Protein AF-T1KVI8-F1 (afdb_monomer_lite)

Structure (mmCIF, N/CA/C/O backbone):
data_AF-T1KVI8-F1
#
_entry.id   AF-T1KVI8-F1
#
loop_
_atom_site.group_PDB
_atom_site.id
_atom_site.type_symbol
_atom_site.label_atom_id
_atom_site.label_alt_id
_atom_site.label_comp_id
_atom_site.label_asym_id
_atom_site.label_entity_id
_atom_site.label_seq_id
_atom_site.pdbx_PDB_ins_code
_atom_site.Cartn_x
_atom_site.Cartn_y
_atom_site.Cartn_z
_atom_site.occupancy
_atom_site.B_iso_or_equiv
_atom_site.auth_seq_id
_atom_site.auth_comp_id
_atom_site.auth_asym_id
_atom_site.auth_atom_id
_atom_site.pdbx_PDB_model_num
ATOM 1 N N . MET A 1 1 ? -0.794 -51.090 31.129 1.00 38.53 1 MET A N 1
ATOM 2 C CA . MET A 1 1 ? -0.430 -50.425 29.859 1.00 38.53 1 MET A CA 1
ATOM 3 C C . MET A 1 1 ? -1.276 -49.169 29.750 1.00 38.53 1 MET A C 1
ATOM 5 O O . MET A 1 1 ? -2.492 -49.287 29.797 1.00 38.53 1 MET A O 1
ATOM 9 N N . ALA A 1 2 ? -0.658 -47.987 29.734 1.00 30.91 2 ALA A N 1
ATOM 10 C CA . ALA A 1 2 ? -1.381 -46.724 29.575 1.00 30.91 2 ALA A CA 1
ATOM 11 C C . ALA A 1 2 ? -1.773 -46.533 28.095 1.00 30.91 2 ALA A C 1
ATOM 13 O O . ALA A 1 2 ? -0.976 -46.898 27.228 1.00 30.91 2 ALA A O 1
ATOM 14 N N . PRO A 1 3 ? -2.969 -46.006 27.778 1.00 34.88 3 PRO A N 1
ATOM 15 C CA . PRO A 1 3 ? -3.367 -45.786 26.395 1.00 34.88 3 PRO A CA 1
ATOM 16 C C . PRO A 1 3 ? -2.554 -44.634 25.791 1.00 34.88 3 PRO A C 1
ATOM 18 O O . PRO A 1 3 ? -2.464 -43.550 26.367 1.00 34.88 3 PRO A O 1
ATOM 21 N N . ASN A 1 4 ? -1.970 -44.870 24.616 1.00 30.56 4 ASN A N 1
ATOM 22 C CA . ASN A 1 4 ? -1.319 -43.827 23.831 1.00 30.56 4 ASN A CA 1
ATOM 23 C C . ASN A 1 4 ? -2.373 -42.824 23.339 1.00 30.56 4 ASN A C 1
ATOM 25 O O . ASN A 1 4 ? -3.246 -43.157 22.538 1.00 30.56 4 ASN A O 1
ATOM 29 N N . LEU A 1 5 ? -2.276 -41.582 23.811 1.00 29.38 5 LEU A N 1
ATOM 30 C CA . LEU A 1 5 ? -3.022 -40.440 23.289 1.00 29.38 5 LEU A CA 1
ATOM 31 C C . LEU A 1 5 ? -2.368 -39.970 21.982 1.00 29.38 5 LEU A C 1
ATOM 33 O O . LEU A 1 5 ? -1.409 -39.201 21.996 1.00 29.38 5 LEU A O 1
ATOM 37 N N . TYR A 1 6 ? -2.894 -40.412 20.841 1.00 29.84 6 TYR A N 1
ATOM 38 C CA . TYR A 1 6 ? -2.530 -39.842 19.544 1.00 29.84 6 TYR A CA 1
ATOM 39 C C . TYR A 1 6 ? -3.361 -38.579 19.305 1.00 29.84 6 TYR A C 1
ATOM 41 O O . TYR A 1 6 ? -4.561 -38.643 19.044 1.00 29.84 6 TYR A O 1
ATOM 49 N N . LYS A 1 7 ? -2.727 -37.407 19.409 1.00 30.50 7 LYS A N 1
ATOM 50 C CA . LYS A 1 7 ? -3.335 -36.133 19.014 1.00 30.50 7 LYS A CA 1
ATOM 51 C C . LYS A 1 7 ? -3.009 -35.889 17.543 1.00 30.50 7 LYS A C 1
ATOM 53 O O . LYS A 1 7 ? -1.906 -35.460 17.212 1.00 30.50 7 LYS A O 1
ATOM 58 N N . THR A 1 8 ? -3.957 -36.170 16.657 1.00 26.17 8 THR A N 1
ATOM 59 C CA . THR A 1 8 ? -3.847 -35.814 15.238 1.00 26.17 8 THR A CA 1
ATOM 60 C C . THR A 1 8 ? -3.919 -34.291 15.117 1.00 26.17 8 THR A C 1
ATOM 62 O O . THR A 1 8 ? -4.996 -33.701 15.158 1.00 26.17 8 THR A O 1
ATOM 65 N N . VAL A 1 9 ? -2.767 -33.624 15.021 1.00 25.45 9 VAL A N 1
ATOM 66 C CA . VAL A 1 9 ? -2.709 -32.195 14.693 1.00 25.45 9 VAL A CA 1
ATOM 67 C C . VAL A 1 9 ? -2.934 -32.075 13.191 1.00 25.45 9 VAL A C 1
ATOM 69 O O . VAL A 1 9 ? -2.029 -32.318 12.397 1.00 25.45 9 VAL A O 1
ATOM 72 N N . ARG A 1 10 ? -4.156 -31.719 12.790 1.00 26.59 10 ARG A N 1
ATOM 73 C CA . ARG A 1 10 ? -4.432 -31.284 11.420 1.00 26.59 10 ARG A CA 1
ATOM 74 C C . ARG A 1 10 ? -3.760 -29.920 11.248 1.00 26.59 10 ARG A C 1
ATOM 76 O O . ARG A 1 10 ? -4.310 -28.906 11.664 1.00 26.59 10 ARG A O 1
ATOM 83 N N . LEU A 1 11 ? -2.542 -29.902 10.705 1.00 26.33 11 LEU A N 1
ATOM 84 C CA . LEU A 1 11 ? -1.932 -28.679 10.189 1.00 26.33 11 LEU A CA 1
ATOM 85 C C . LEU A 1 11 ? -2.813 -28.217 9.031 1.00 26.33 11 LEU A C 1
ATOM 87 O O . LEU A 1 11 ? -2.754 -28.762 7.933 1.00 26.33 11 LEU A O 1
ATOM 91 N N . GLN A 1 12 ? -3.700 -27.266 9.299 1.00 27.77 12 GLN A N 1
ATOM 92 C CA . GLN A 1 12 ? -4.416 -26.569 8.249 1.00 27.77 12 GLN A CA 1
ATOM 93 C C . GLN A 1 12 ? -3.412 -25.579 7.658 1.00 27.77 12 GLN A C 1
ATOM 95 O O . GLN A 1 12 ? -3.292 -24.446 8.115 1.00 27.77 12 GLN A O 1
ATOM 100 N N . THR A 1 13 ? -2.614 -26.039 6.694 1.00 31.00 13 THR A N 1
ATOM 101 C CA . THR A 1 13 ? -1.940 -25.134 5.766 1.00 31.00 13 THR A CA 1
ATOM 102 C C . THR A 1 13 ? -3.042 -24.298 5.132 1.00 31.00 13 THR A C 1
ATOM 104 O O . THR A 1 13 ? -3.886 -24.841 4.414 1.00 31.00 13 THR A O 1
ATOM 107 N N . VAL A 1 14 ? -3.102 -23.006 5.461 1.00 40.28 14 VAL A N 1
ATOM 108 C CA . VAL A 1 14 ? -3.943 -22.070 4.718 1.00 40.28 14 VAL A CA 1
ATOM 109 C C . VAL A 1 14 ? -3.377 -22.094 3.305 1.00 40.28 14 VAL A C 1
ATOM 111 O O . VAL A 1 14 ? -2.286 -21.588 3.062 1.00 40.28 14 VAL A O 1
ATOM 114 N N . ASN A 1 15 ? -4.065 -22.787 2.401 1.00 42.19 15 ASN A N 1
ATOM 115 C CA . ASN A 1 15 ? -3.706 -22.847 0.993 1.00 42.19 15 ASN A CA 1
ATOM 116 C C . ASN A 1 15 ? -4.102 -21.484 0.406 1.00 42.19 15 ASN A C 1
ATOM 118 O O . ASN A 1 15 ? -5.185 -21.320 -0.152 1.00 42.19 15 ASN A O 1
ATOM 122 N N . LEU A 1 16 ? -3.296 -20.461 0.703 1.00 55.50 16 LEU A N 1
ATOM 123 C CA . LEU A 1 16 ? -3.466 -19.117 0.176 1.00 55.50 16 LEU A CA 1
ATOM 124 C C . LEU A 1 16 ? -3.193 -19.198 -1.321 1.00 55.50 16 LEU A C 1
ATOM 126 O O . LEU A 1 16 ? -2.057 -19.354 -1.758 1.00 55.50 16 LEU A O 1
ATOM 130 N N . ASP A 1 17 ? -4.262 -19.114 -2.101 1.00 72.25 17 ASP A N 1
ATOM 131 C CA . ASP A 1 17 ? -4.167 -18.798 -3.517 1.00 72.25 17 ASP A CA 1
ATOM 132 C C . ASP A 1 17 ? -3.495 -17.419 -3.638 1.00 72.25 17 ASP A C 1
ATOM 134 O O . ASP A 1 17 ? -4.087 -16.396 -3.285 1.00 72.25 17 ASP A O 1
ATOM 138 N N . TYR A 1 18 ? -2.235 -17.393 -4.083 1.00 74.12 18 TYR A N 1
ATOM 139 C CA . TYR A 1 18 ? -1.448 -16.165 -4.224 1.00 74.12 18 TYR A CA 1
ATOM 140 C C . TYR A 1 18 ? -2.115 -15.151 -5.159 1.00 74.12 18 TYR A C 1
ATOM 142 O O . TYR A 1 18 ? -2.030 -13.950 -4.905 1.00 74.12 18 TYR A O 1
ATOM 150 N N . ALA A 1 19 ? -2.843 -15.609 -6.184 1.00 76.94 19 ALA A N 1
ATOM 151 C CA . ALA A 1 19 ? -3.599 -14.718 -7.057 1.00 76.94 19 ALA A CA 1
ATOM 152 C C . ALA A 1 19 ? -4.766 -14.073 -6.297 1.00 76.94 19 ALA A C 1
ATOM 154 O O . ALA A 1 19 ? -5.026 -12.876 -6.433 1.00 76.94 19 ALA A O 1
ATOM 155 N N . LYS A 1 20 ? -5.446 -14.841 -5.435 1.00 82.06 20 LYS A N 1
ATOM 156 C CA . LYS A 1 20 ? -6.470 -14.301 -4.532 1.00 82.06 20 LYS A CA 1
ATOM 157 C C . LYS A 1 20 ? -5.872 -13.293 -3.556 1.00 82.06 20 LYS A C 1
ATOM 159 O O . LYS A 1 20 ? -6.421 -12.203 -3.432 1.00 82.06 20 LYS A O 1
ATOM 164 N N . PHE A 1 21 ? -4.765 -13.626 -2.896 1.00 82.69 21 PHE A N 1
ATOM 165 C CA . PHE A 1 21 ? -4.079 -12.706 -1.989 1.00 82.69 21 PHE A CA 1
ATOM 166 C C . PHE A 1 21 ? -3.718 -11.389 -2.690 1.00 82.69 21 PHE A C 1
ATOM 168 O O . PHE A 1 21 ? -4.078 -10.323 -2.196 1.00 82.69 21 PHE A O 1
ATOM 175 N N . PHE A 1 22 ? -3.108 -11.463 -3.877 1.00 83.31 22 PHE A N 1
ATOM 176 C CA . PHE A 1 22 ? -2.728 -10.289 -4.660 1.00 83.31 22 PHE A CA 1
ATOM 177 C C . PHE A 1 22 ? -3.921 -9.379 -4.969 1.00 83.31 22 PHE A C 1
ATOM 179 O O . PHE A 1 22 ? -3.855 -8.178 -4.721 1.00 83.31 22 PHE A O 1
ATOM 186 N N . ARG A 1 23 ? -5.049 -9.940 -5.427 1.00 86.88 23 ARG A N 1
ATOM 187 C CA . ARG A 1 23 ? -6.266 -9.153 -5.691 1.00 86.88 23 ARG A CA 1
ATOM 188 C C . ARG A 1 23 ? -6.764 -8.404 -4.452 1.00 86.88 23 ARG A C 1
ATOM 190 O O . ARG A 1 23 ? -7.204 -7.265 -4.570 1.00 86.88 23 ARG A O 1
ATOM 197 N N . TYR A 1 24 ? -6.692 -9.010 -3.267 1.00 89.81 24 TYR A N 1
ATOM 198 C CA . TYR A 1 24 ? -7.103 -8.341 -2.028 1.00 89.81 24 TYR A CA 1
ATOM 199 C C . TYR A 1 24 ? -6.069 -7.337 -1.506 1.00 89.81 24 TYR A C 1
ATOM 201 O O . TYR A 1 24 ? -6.454 -6.333 -0.915 1.00 89.81 24 TYR A O 1
ATOM 209 N N . LEU A 1 25 ? -4.784 -7.548 -1.780 1.00 88.56 25 LEU A N 1
ATOM 210 C CA . LEU A 1 25 ? -3.735 -6.566 -1.513 1.00 88.56 25 LEU A CA 1
ATOM 211 C C . LEU A 1 25 ? -3.922 -5.312 -2.386 1.00 88.56 25 LEU A C 1
ATOM 213 O O . LEU A 1 25 ? -3.957 -4.202 -1.854 1.00 88.56 25 LEU A O 1
ATOM 217 N N . ILE A 1 26 ? -4.179 -5.474 -3.690 1.00 89.06 26 ILE A N 1
ATOM 218 C CA . ILE A 1 26 ? -4.542 -4.352 -4.573 1.00 89.06 26 ILE A CA 1
ATOM 219 C C . ILE A 1 26 ? -5.872 -3.718 -4.137 1.00 89.06 26 ILE A C 1
ATOM 221 O O . ILE A 1 26 ? -6.035 -2.506 -4.240 1.00 89.06 26 ILE A O 1
ATOM 225 N N . LYS A 1 27 ? -6.813 -4.494 -3.579 1.00 91.62 27 LYS A N 1
ATOM 226 C CA . LYS A 1 27 ? -8.084 -3.960 -3.066 1.00 91.62 27 LYS A CA 1
ATOM 227 C C . LYS A 1 27 ? -7.862 -3.031 -1.879 1.00 91.62 27 LYS A C 1
ATOM 229 O O . LYS A 1 27 ? -8.491 -1.979 -1.819 1.00 91.62 27 LYS A O 1
ATOM 234 N N . THR A 1 28 ? -6.985 -3.387 -0.943 1.00 90.81 28 THR A N 1
ATOM 235 C CA . THR A 1 28 ? -6.639 -2.475 0.153 1.00 90.81 28 THR A CA 1
ATOM 236 C C . THR A 1 28 ? -5.960 -1.217 -0.381 1.00 90.81 28 THR A C 1
ATOM 238 O O . THR A 1 28 ? -6.309 -0.124 0.056 1.00 90.81 28 THR A O 1
ATOM 241 N N . ILE A 1 29 ? -5.073 -1.335 -1.373 1.00 91.81 29 ILE A N 1
ATOM 242 C CA . ILE A 1 29 ? -4.443 -0.173 -2.018 1.00 91.81 29 ILE A CA 1
ATOM 243 C C . ILE A 1 29 ? -5.489 0.760 -2.629 1.00 91.81 29 ILE A C 1
ATOM 245 O O . ILE A 1 29 ? -5.504 1.947 -2.305 1.00 91.81 29 ILE A O 1
ATOM 249 N N . ASP A 1 30 ? -6.410 0.213 -3.423 1.00 92.31 30 ASP A N 1
ATOM 250 C CA . ASP A 1 30 ? -7.533 0.946 -4.010 1.00 92.31 30 ASP A CA 1
ATOM 251 C C . ASP A 1 30 ? -8.332 1.706 -2.942 1.00 92.31 30 ASP A C 1
ATOM 253 O O . ASP A 1 30 ? -8.576 2.905 -3.072 1.00 92.31 30 ASP A O 1
ATOM 257 N N . LEU A 1 31 ? -8.670 1.049 -1.829 1.00 92.31 31 LEU A N 1
ATOM 258 C CA . LEU A 1 31 ? -9.394 1.680 -0.725 1.00 92.31 31 LEU A CA 1
ATOM 259 C C . LEU A 1 31 ? -8.599 2.825 -0.082 1.00 92.31 31 LEU A C 1
ATOM 261 O O . LEU A 1 31 ? -9.167 3.884 0.192 1.00 92.31 31 LEU A O 1
ATOM 265 N N . ARG A 1 32 ? -7.303 2.629 0.184 1.00 92.69 32 ARG A N 1
ATOM 266 C CA . ARG A 1 32 ? -6.461 3.620 0.872 1.00 92.69 32 ARG A CA 1
ATOM 267 C C . ARG A 1 32 ? -6.148 4.829 -0.008 1.00 92.69 32 ARG A C 1
ATOM 269 O O . ARG A 1 32 ? -6.115 5.932 0.523 1.00 92.69 32 ARG A O 1
ATOM 276 N N . PHE A 1 33 ? -5.975 4.660 -1.319 1.00 92.38 33 PHE A N 1
ATOM 277 C CA . PHE A 1 33 ? -5.807 5.784 -2.253 1.00 92.38 33 PHE A CA 1
ATOM 278 C C . PHE A 1 33 ? -7.120 6.525 -2.555 1.00 92.38 33 PHE A C 1
ATOM 280 O O . PHE A 1 33 ? -7.092 7.675 -2.981 1.00 92.38 33 PHE A O 1
ATOM 287 N N . ASN A 1 34 ? -8.277 5.915 -2.282 1.00 92.12 34 ASN A N 1
ATOM 288 C CA . ASN A 1 34 ? -9.596 6.532 -2.466 1.00 92.12 34 ASN A CA 1
ATOM 289 C C . ASN A 1 34 ? -10.245 7.032 -1.165 1.00 92.12 34 ASN A C 1
ATOM 291 O O . ASN A 1 34 ? -11.468 7.206 -1.085 1.00 92.12 34 ASN A O 1
ATOM 295 N N . GLU A 1 35 ? -9.456 7.303 -0.129 1.00 92.94 35 GLU A N 1
ATOM 296 C CA . GLU A 1 35 ? -9.975 7.954 1.071 1.00 92.94 35 GLU A CA 1
ATOM 297 C C . GLU A 1 35 ? -10.356 9.432 0.820 1.00 92.94 35 GLU A C 1
AT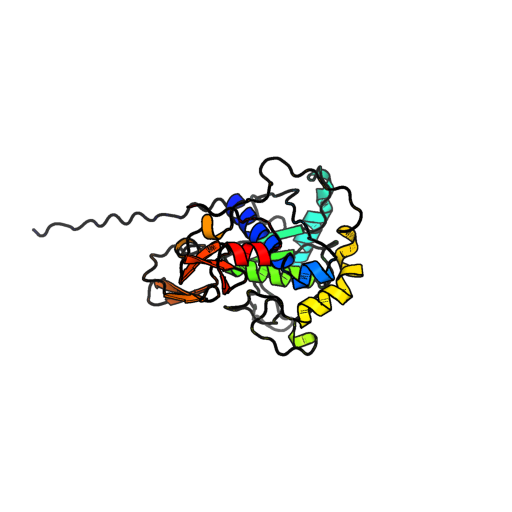OM 299 O O . GLU A 1 35 ? -9.917 10.026 -0.168 1.00 92.94 35 GLU A O 1
ATOM 304 N N . PRO A 1 36 ? -11.207 10.052 1.666 1.00 93.31 36 PRO A N 1
ATOM 305 C CA . PRO A 1 36 ? -11.819 11.352 1.375 1.00 93.31 36 PRO A CA 1
ATOM 306 C C . PRO A 1 36 ? -10.847 12.462 0.961 1.00 93.31 36 PRO A C 1
ATOM 308 O O . PRO A 1 36 ? -11.095 13.135 -0.037 1.00 93.31 36 PRO A O 1
ATOM 311 N N . LYS A 1 37 ? -9.748 12.640 1.708 1.00 93.31 37 LYS A N 1
ATOM 312 C CA . LYS A 1 37 ? -8.773 13.710 1.451 1.00 93.31 37 LYS A CA 1
ATOM 313 C C . LYS A 1 37 ? -8.061 13.510 0.112 1.00 93.31 37 LYS A C 1
ATOM 315 O O . LYS A 1 37 ? -7.933 14.460 -0.652 1.00 93.31 37 LYS A O 1
ATOM 320 N N . LEU A 1 38 ? -7.679 12.271 -0.198 1.00 92.38 38 LEU A N 1
ATOM 321 C CA . LEU A 1 38 ? -7.040 11.925 -1.466 1.00 92.38 38 LEU A CA 1
ATOM 322 C C . LEU A 1 38 ? -7.983 12.121 -2.657 1.00 92.38 38 LEU A C 1
ATOM 324 O O . LEU A 1 38 ? -7.621 12.782 -3.624 1.00 92.38 38 LEU A O 1
ATOM 328 N N . ARG A 1 39 ? -9.242 11.676 -2.557 1.00 91.69 39 ARG A N 1
ATOM 329 C CA . ARG A 1 39 ? -10.233 11.909 -3.626 1.00 91.69 39 ARG A CA 1
ATOM 330 C C . ARG A 1 39 ? -10.454 13.387 -3.924 1.00 91.69 39 ARG A C 1
ATOM 332 O O . ARG A 1 39 ? -10.685 13.755 -5.073 1.00 91.69 39 ARG A O 1
ATOM 339 N N . GLN A 1 40 ? -10.407 14.226 -2.891 1.00 91.56 40 GLN A N 1
ATOM 340 C CA . GLN A 1 40 ? -10.536 15.667 -3.053 1.00 91.56 40 GLN A CA 1
ATOM 341 C C . GLN A 1 40 ? -9.366 16.243 -3.858 1.00 91.56 40 GLN A C 1
ATOM 343 O O . GLN A 1 40 ? -9.610 16.982 -4.808 1.00 91.56 40 GLN A O 1
ATOM 348 N N . ILE A 1 41 ? -8.121 15.893 -3.514 1.00 91.00 41 ILE A N 1
ATOM 349 C CA . ILE A 1 41 ? -6.942 16.418 -4.222 1.00 91.00 41 ILE A CA 1
ATOM 350 C C . ILE A 1 41 ? -6.785 15.825 -5.628 1.00 91.00 41 ILE A C 1
ATOM 352 O O . ILE A 1 41 ? -6.308 16.513 -6.522 1.00 91.00 41 ILE A O 1
ATOM 356 N N . PHE A 1 42 ? -7.246 14.592 -5.859 1.00 86.50 42 PHE A N 1
ATOM 357 C CA . PHE A 1 42 ? -7.227 13.965 -7.186 1.00 86.50 42 PHE A CA 1
ATOM 358 C C . PHE A 1 42 ? -8.363 14.449 -8.092 1.00 86.50 42 PHE A C 1
ATOM 360 O O . PHE A 1 42 ? -8.392 14.114 -9.274 1.00 86.50 42 PHE A O 1
ATOM 367 N N . GLY A 1 43 ? -9.325 15.209 -7.555 1.00 86.31 43 GLY A N 1
ATOM 368 C CA . GLY A 1 43 ? -10.518 15.629 -8.290 1.00 86.31 43 GLY A CA 1
ATOM 369 C C . GLY A 1 43 ? -11.460 14.472 -8.649 1.00 86.31 43 GLY A C 1
ATOM 370 O O . GLY A 1 43 ? -12.305 14.620 -9.530 1.00 86.31 43 GLY A O 1
ATOM 371 N N . GLY A 1 44 ? -11.328 13.315 -7.992 1.00 87.44 44 GLY A N 1
ATOM 372 C CA . GLY A 1 44 ? -12.065 12.102 -8.336 1.00 87.44 44 GLY A CA 1
ATOM 373 C C . GLY A 1 44 ? -11.540 10.844 -7.647 1.00 87.44 44 GLY A C 1
ATOM 374 O O . GLY A 1 44 ? -10.736 10.905 -6.720 1.00 87.44 44 GLY A O 1
ATOM 375 N N . LYS A 1 45 ? -12.037 9.683 -8.087 1.00 87.69 45 LYS A N 1
ATOM 376 C CA . LYS A 1 45 ? -11.509 8.374 -7.676 1.00 87.69 45 LYS A CA 1
ATOM 377 C C . LYS A 1 45 ? -10.386 7.953 -8.622 1.00 87.69 45 LYS A C 1
ATOM 379 O O . LYS A 1 45 ? -10.549 8.084 -9.832 1.00 87.69 45 LYS A O 1
ATOM 384 N N . ILE A 1 46 ? -9.303 7.406 -8.075 1.00 86.75 46 ILE A N 1
ATOM 385 C CA . ILE A 1 46 ? -8.309 6.662 -8.859 1.00 86.75 46 ILE A CA 1
ATOM 386 C C . ILE A 1 46 ? -8.791 5.220 -8.926 1.00 86.75 46 ILE A C 1
ATOM 388 O O . ILE A 1 46 ? -9.078 4.620 -7.896 1.00 86.75 46 ILE A O 1
ATOM 392 N N . GLU A 1 47 ? -8.898 4.655 -10.120 1.00 85.00 47 GLU A N 1
ATOM 393 C CA . GLU A 1 47 ? -9.353 3.279 -10.282 1.00 85.00 47 GLU A CA 1
ATOM 394 C C . GLU A 1 47 ? -8.162 2.344 -10.498 1.00 85.00 47 GLU A C 1
ATOM 396 O O . GLU A 1 47 ? -7.518 2.377 -11.546 1.00 85.00 47 GLU A O 1
ATOM 401 N N . PHE A 1 48 ? -7.876 1.484 -9.519 1.00 87.69 48 PHE A N 1
ATOM 402 C CA . PHE A 1 48 ? -6.830 0.474 -9.662 1.00 87.69 48 PHE A CA 1
ATOM 403 C C . PHE A 1 48 ? -7.359 -0.724 -10.453 1.00 87.69 48 PHE A C 1
ATOM 405 O O . PHE A 1 48 ? -8.322 -1.383 -10.054 1.00 87.69 48 PHE A O 1
ATOM 412 N N . ARG A 1 49 ? -6.705 -1.028 -11.577 1.00 84.94 49 ARG A N 1
ATOM 413 C CA . ARG A 1 49 ? -7.073 -2.132 -12.469 1.00 84.94 49 ARG A CA 1
ATOM 414 C C . ARG A 1 49 ? -5.896 -3.060 -12.683 1.00 84.94 49 ARG A C 1
ATOM 416 O O . ARG A 1 49 ? -4.818 -2.629 -13.081 1.00 84.94 49 ARG A O 1
ATOM 423 N N . ILE A 1 50 ? -6.125 -4.349 -12.471 1.00 84.88 50 ILE A N 1
ATOM 424 C CA . ILE A 1 50 ? -5.146 -5.372 -12.821 1.00 84.88 50 ILE A CA 1
ATOM 425 C C . ILE A 1 50 ? -5.363 -5.700 -14.298 1.00 84.88 50 ILE A C 1
ATOM 427 O O . ILE A 1 50 ? -6.326 -6.367 -14.664 1.00 84.88 50 ILE A O 1
ATOM 431 N N . VAL A 1 51 ? -4.490 -5.184 -15.157 1.00 81.69 51 VAL A N 1
ATOM 432 C CA . VAL A 1 51 ? -4.536 -5.453 -16.606 1.00 81.69 51 VAL A CA 1
ATOM 433 C C . VAL A 1 51 ? -3.706 -6.683 -16.990 1.00 81.69 51 VAL A C 1
ATOM 435 O O . VAL A 1 51 ? -3.942 -7.304 -18.020 1.00 81.69 51 VAL A O 1
ATOM 438 N N . PHE A 1 52 ? -2.767 -7.070 -16.124 1.00 81.12 52 PHE A N 1
ATOM 439 C CA . PHE A 1 52 ? -1.939 -8.261 -16.257 1.00 81.12 52 PHE A CA 1
ATOM 440 C C . PHE A 1 52 ? -1.423 -8.702 -14.888 1.00 81.12 52 PHE A C 1
ATOM 442 O O . PHE A 1 52 ? -1.151 -7.877 -14.015 1.00 81.12 52 PHE A O 1
ATOM 449 N N . SER A 1 53 ? -1.248 -10.007 -14.713 1.00 81.38 53 SER A N 1
ATOM 450 C CA . SER A 1 53 ? -0.517 -10.579 -13.589 1.00 81.38 53 SER A CA 1
ATOM 451 C C . SER A 1 53 ? 0.111 -11.893 -14.026 1.00 81.38 53 SER A C 1
ATOM 453 O O . SER A 1 53 ? -0.509 -12.682 -14.739 1.00 81.38 53 SER A O 1
ATOM 455 N N . GLU A 1 54 ? 1.330 -12.133 -13.567 1.00 79.44 54 GLU A N 1
ATOM 456 C CA . GLU A 1 54 ? 2.068 -13.361 -13.811 1.00 79.44 54 GLU A CA 1
ATOM 457 C C . GLU A 1 54 ? 2.690 -13.821 -12.494 1.00 79.44 54 GLU A C 1
ATOM 459 O O . GLU A 1 54 ? 3.290 -13.030 -11.763 1.00 79.44 54 GLU A O 1
ATOM 464 N N . ILE A 1 55 ? 2.571 -15.114 -12.201 1.00 77.69 55 ILE A N 1
ATOM 465 C CA . ILE A 1 55 ? 3.371 -15.751 -11.159 1.00 77.69 55 ILE A CA 1
ATOM 466 C C . ILE A 1 55 ? 4.578 -16.358 -11.864 1.00 77.69 55 ILE A C 1
ATOM 468 O O . ILE A 1 55 ? 4.487 -17.433 -12.459 1.00 77.69 55 ILE A O 1
ATOM 472 N N . ALA A 1 56 ? 5.698 -15.641 -11.825 1.00 70.50 56 ALA A N 1
ATOM 473 C CA . ALA A 1 56 ? 6.924 -16.094 -12.459 1.00 70.50 56 ALA A CA 1
ATOM 474 C C . ALA A 1 56 ? 7.416 -17.392 -11.799 1.00 70.50 56 ALA A C 1
ATOM 476 O O . ALA A 1 56 ? 7.644 -17.453 -10.587 1.00 70.50 56 ALA A O 1
ATOM 477 N N . ASN A 1 57 ? 7.629 -18.430 -12.609 1.00 61.09 57 ASN A N 1
ATOM 478 C CA . ASN A 1 57 ? 8.238 -19.687 -12.175 1.00 61.09 57 ASN A CA 1
ATOM 479 C C . ASN A 1 57 ? 9.774 -19.520 -12.146 1.00 61.09 57 ASN A C 1
ATOM 481 O O . ASN A 1 57 ? 10.505 -20.126 -12.925 1.00 61.09 57 ASN A O 1
ATOM 485 N N . GLY A 1 58 ? 10.267 -18.610 -11.299 1.00 59.62 58 GLY A N 1
ATOM 486 C CA . GLY A 1 58 ? 11.687 -18.265 -11.174 1.00 59.62 58 GLY A CA 1
ATOM 487 C C . GLY A 1 58 ? 11.952 -16.769 -10.963 1.00 59.62 58 GLY A C 1
ATOM 488 O O . GLY A 1 58 ? 11.099 -15.920 -11.200 1.00 59.62 58 GLY A O 1
ATOM 489 N N . SER A 1 59 ? 13.165 -16.440 -10.519 1.00 65.81 59 SER A N 1
ATOM 490 C CA . SER A 1 59 ? 13.612 -15.091 -10.139 1.00 65.81 59 SER A CA 1
ATOM 491 C C . SER A 1 59 ? 14.127 -14.253 -11.326 1.00 65.81 59 SER A C 1
ATOM 493 O O . SER A 1 59 ? 15.098 -13.524 -11.176 1.00 65.81 59 SER A O 1
ATOM 495 N N . LEU A 1 60 ? 13.517 -14.345 -12.518 1.00 71.50 60 LEU A N 1
ATOM 496 C CA . LEU A 1 60 ? 14.056 -13.723 -13.749 1.00 71.50 60 LEU A CA 1
ATOM 497 C C . LEU A 1 60 ? 14.297 -12.206 -13.615 1.00 71.50 60 LEU A C 1
ATOM 499 O O . LEU A 1 60 ? 15.230 -11.657 -14.192 1.00 71.50 60 LEU A O 1
ATOM 503 N N . TRP A 1 61 ? 13.456 -11.541 -12.829 1.00 75.06 61 TRP A N 1
ATOM 504 C CA . TRP A 1 61 ? 13.519 -10.111 -12.546 1.00 75.06 61 TRP A CA 1
ATOM 505 C C . TRP A 1 61 ? 14.242 -9.774 -11.231 1.00 75.06 61 TRP A C 1
ATOM 507 O O . TRP A 1 61 ? 14.457 -8.602 -10.936 1.00 75.06 61 TRP A O 1
ATOM 517 N N . LEU A 1 62 ? 14.603 -10.775 -10.424 1.00 81.44 62 LEU A N 1
ATOM 518 C CA . LEU A 1 62 ? 15.285 -10.593 -9.146 1.00 81.44 62 LEU A CA 1
ATOM 519 C C . LEU A 1 62 ? 16.790 -10.781 -9.352 1.00 81.44 62 LEU A C 1
ATOM 521 O O . LEU A 1 62 ? 17.226 -11.786 -9.915 1.00 81.44 62 LEU A O 1
ATOM 525 N N . ALA A 1 63 ? 17.602 -9.844 -8.861 1.00 79.69 63 ALA A N 1
ATOM 526 C CA . ALA A 1 63 ? 19.049 -9.978 -8.975 1.00 79.69 63 ALA A CA 1
ATOM 527 C C . ALA A 1 63 ? 19.524 -11.265 -8.280 1.00 79.69 63 ALA A C 1
ATOM 529 O O . ALA A 1 63 ? 19.018 -11.637 -7.219 1.00 79.69 63 ALA A O 1
ATOM 530 N N . SER A 1 64 ? 20.535 -11.933 -8.841 1.00 81.19 64 SER A N 1
ATOM 531 C CA . SER A 1 64 ? 21.060 -13.196 -8.295 1.00 81.19 64 SER A CA 1
ATOM 532 C C . SER A 1 64 ? 21.528 -13.061 -6.844 1.00 81.19 64 SER A C 1
ATOM 534 O O . SER A 1 64 ? 21.342 -13.973 -6.039 1.00 81.19 64 SER A O 1
ATOM 536 N N . ASN A 1 65 ? 22.091 -11.900 -6.498 1.00 79.81 65 ASN A N 1
ATOM 537 C CA . ASN A 1 65 ? 22.494 -11.564 -5.140 1.00 79.81 65 ASN A CA 1
ATOM 538 C C . ASN A 1 65 ? 21.358 -10.967 -4.297 1.00 79.81 65 ASN A C 1
ATOM 540 O O . ASN A 1 65 ? 21.538 -10.875 -3.093 1.00 79.81 65 ASN A O 1
ATOM 544 N N . ARG A 1 66 ? 20.201 -10.611 -4.872 1.00 83.19 66 ARG A N 1
ATOM 545 C CA . ARG A 1 66 ? 19.067 -9.956 -4.188 1.00 83.19 66 ARG A CA 1
ATOM 546 C C . ARG A 1 66 ? 19.402 -8.578 -3.606 1.00 83.19 66 ARG A C 1
ATOM 548 O O . ARG A 1 66 ? 18.782 -8.145 -2.638 1.00 83.19 66 ARG A O 1
ATOM 555 N N . GLU A 1 67 ? 20.385 -7.889 -4.184 1.00 89.06 67 GLU A N 1
ATOM 556 C CA . GLU A 1 67 ? 20.623 -6.482 -3.863 1.00 89.06 67 GLU A CA 1
ATOM 557 C C . GLU A 1 67 ? 19.423 -5.655 -4.348 1.00 89.06 67 GLU A C 1
ATOM 559 O O . GLU A 1 67 ? 18.925 -5.856 -5.461 1.00 89.06 67 GLU A O 1
ATOM 564 N N . LEU A 1 68 ? 18.920 -4.779 -3.480 1.00 87.56 68 LEU A N 1
ATOM 565 C CA . LEU A 1 68 ? 17.643 -4.089 -3.630 1.00 87.56 68 LEU A CA 1
ATOM 566 C C . LEU A 1 68 ? 17.591 -3.224 -4.898 1.00 87.56 68 LEU A C 1
ATOM 568 O O . LEU A 1 68 ? 16.665 -3.361 -5.700 1.00 87.56 68 LEU A O 1
ATOM 572 N N . LYS A 1 69 ? 18.595 -2.365 -5.119 1.00 88.38 69 LYS A N 1
ATOM 573 C CA . LYS A 1 69 ? 18.608 -1.427 -6.255 1.00 88.38 69 LYS A CA 1
ATOM 574 C C . LYS A 1 69 ? 18.773 -2.151 -7.590 1.00 88.38 69 LYS A C 1
ATOM 576 O O . LYS A 1 69 ? 18.112 -1.806 -8.571 1.00 88.38 69 LYS A O 1
ATOM 581 N N . LEU A 1 70 ? 19.619 -3.175 -7.636 1.00 90.25 70 LEU A N 1
ATOM 582 C CA . LEU A 1 70 ? 19.843 -3.997 -8.819 1.00 90.25 70 LEU A CA 1
ATOM 583 C C . LEU A 1 70 ? 18.610 -4.843 -9.154 1.00 90.25 70 LEU A C 1
ATOM 585 O O . LEU A 1 70 ? 18.246 -4.965 -10.325 1.00 90.25 70 LEU A O 1
ATOM 589 N N . SER A 1 71 ? 17.930 -5.374 -8.135 1.00 91.50 71 SER A N 1
ATOM 590 C CA . SER A 1 71 ? 16.664 -6.096 -8.305 1.00 91.50 71 SER A CA 1
ATOM 591 C C . SER A 1 71 ? 15.573 -5.183 -8.861 1.00 91.50 71 SER A C 1
ATOM 593 O O . SER A 1 71 ? 14.915 -5.548 -9.829 1.00 91.50 71 SER A O 1
ATOM 595 N N . LEU A 1 72 ? 15.439 -3.962 -8.336 1.00 92.69 72 LEU A N 1
ATOM 596 C CA . LEU A 1 72 ? 14.502 -2.964 -8.859 1.00 92.69 72 LEU A CA 1
ATOM 597 C C . LEU A 1 72 ? 14.793 -2.595 -10.323 1.00 92.69 72 LEU A C 1
ATOM 599 O O . LEU A 1 72 ? 13.875 -2.483 -11.139 1.00 92.69 72 LEU A O 1
ATOM 603 N N . SER A 1 73 ? 16.071 -2.416 -10.667 1.00 92.69 73 SER A N 1
ATOM 604 C CA . SER A 1 73 ? 16.500 -2.124 -12.039 1.00 92.69 73 SER A CA 1
ATOM 605 C C . SER A 1 73 ? 16.145 -3.264 -13.002 1.00 92.69 73 SER A C 1
ATOM 607 O O . SER A 1 73 ? 15.621 -3.035 -14.096 1.00 92.69 73 SER A O 1
ATOM 609 N N . THR A 1 74 ? 16.360 -4.508 -12.569 1.00 91.38 74 THR A N 1
ATOM 610 C CA . THR A 1 74 ? 16.038 -5.706 -13.355 1.00 91.38 74 THR A CA 1
ATOM 611 C C . THR A 1 74 ? 14.522 -5.866 -13.520 1.00 91.38 74 THR A C 1
ATOM 613 O O . THR A 1 74 ? 14.055 -6.097 -14.633 1.00 91.38 74 THR A O 1
ATOM 616 N N . ALA A 1 75 ? 13.742 -5.647 -12.457 1.00 90.25 75 ALA A N 1
ATOM 617 C CA . ALA A 1 75 ? 12.279 -5.643 -12.500 1.00 90.25 75 ALA A CA 1
ATOM 618 C C . ALA A 1 75 ? 11.717 -4.569 -13.442 1.00 90.25 75 ALA A C 1
ATOM 620 O O . ALA A 1 75 ? 10.864 -4.853 -14.281 1.00 90.25 75 ALA A O 1
ATOM 621 N N . THR A 1 76 ? 12.260 -3.352 -13.375 1.00 91.56 76 THR A N 1
ATOM 622 C CA . THR A 1 76 ? 11.895 -2.263 -14.293 1.00 91.56 76 THR A CA 1
ATOM 623 C C . THR A 1 76 ? 12.200 -2.642 -15.742 1.00 91.56 76 THR A C 1
ATOM 625 O O . THR A 1 76 ? 11.349 -2.493 -16.616 1.00 91.56 76 THR A O 1
ATOM 628 N N . SER A 1 77 ? 13.387 -3.197 -15.998 1.00 90.44 77 SER A N 1
ATOM 629 C CA . SER A 1 77 ? 13.777 -3.642 -17.340 1.00 90.44 77 SER A CA 1
ATOM 630 C C . SER A 1 77 ? 12.865 -4.756 -17.857 1.00 90.44 77 SER A C 1
ATOM 632 O O . SER A 1 77 ? 12.468 -4.729 -19.018 1.00 90.44 77 SER A O 1
ATOM 634 N N . TYR A 1 78 ? 12.480 -5.706 -16.996 1.00 86.75 78 TYR A N 1
ATOM 635 C CA . TYR A 1 78 ? 11.534 -6.765 -17.345 1.00 86.75 78 TYR A CA 1
ATOM 636 C C . TYR A 1 78 ? 10.170 -6.194 -17.750 1.00 86.75 78 TYR A C 1
ATOM 638 O O . TYR A 1 78 ? 9.669 -6.548 -18.817 1.00 86.75 78 TYR A O 1
ATOM 646 N N . ALA A 1 79 ? 9.606 -5.279 -16.954 1.00 84.94 79 ALA A N 1
ATOM 647 C CA . ALA A 1 79 ? 8.316 -4.650 -17.246 1.00 84.94 79 ALA A CA 1
ATOM 648 C C . ALA A 1 79 ? 8.328 -3.888 -18.582 1.00 84.94 79 ALA A C 1
ATOM 650 O O . ALA A 1 79 ? 7.411 -4.032 -19.390 1.00 84.94 79 ALA A O 1
ATOM 651 N N . LEU A 1 80 ? 9.394 -3.125 -18.844 1.00 85.06 80 LEU A N 1
ATOM 652 C CA . LEU A 1 80 ? 9.543 -2.330 -20.067 1.00 85.06 80 LEU A CA 1
ATOM 653 C C . LEU A 1 80 ? 9.860 -3.168 -21.315 1.00 85.06 80 LEU A C 1
ATOM 655 O O . LEU A 1 80 ? 9.541 -2.743 -22.422 1.00 85.06 80 LEU A O 1
ATOM 659 N N . ALA A 1 81 ? 10.494 -4.335 -21.164 1.00 81.25 81 ALA A N 1
ATOM 660 C CA . ALA A 1 81 ? 10.881 -5.201 -22.282 1.00 81.25 81 ALA A CA 1
ATOM 661 C C . ALA A 1 81 ? 9.758 -6.125 -22.772 1.00 81.25 81 ALA A C 1
ATOM 663 O O . ALA A 1 81 ? 9.859 -6.669 -23.872 1.00 81.25 81 ALA A O 1
ATOM 664 N N . HIS A 1 82 ? 8.682 -6.291 -21.998 1.00 72.81 82 HIS A N 1
ATOM 665 C CA . HIS A 1 82 ? 7.601 -7.220 -22.332 1.00 72.81 82 HIS A CA 1
ATOM 666 C C . HIS A 1 82 ? 6.264 -6.579 -22.753 1.00 72.81 82 HIS A C 1
ATOM 668 O O . HIS A 1 82 ? 5.254 -7.258 -22.603 1.00 72.81 82 HIS A O 1
ATOM 674 N N . PRO A 1 83 ? 6.179 -5.366 -23.353 1.00 61.31 83 PRO A N 1
ATOM 675 C CA . PRO A 1 83 ? 4.911 -4.665 -23.597 1.00 61.31 83 PRO A CA 1
ATOM 676 C C . PRO A 1 83 ? 3.923 -5.473 -24.459 1.00 61.31 83 PRO A C 1
ATOM 678 O O . PRO A 1 83 ? 2.723 -5.288 -24.335 1.00 61.31 83 PRO A O 1
ATOM 681 N N . GLN A 1 84 ? 4.403 -6.413 -25.287 1.00 47.62 84 GLN A N 1
ATOM 682 C CA . GLN A 1 84 ? 3.571 -7.247 -26.168 1.00 47.62 84 GLN A CA 1
ATOM 683 C C . GLN A 1 84 ? 2.908 -8.462 -25.489 1.00 47.62 84 GLN A C 1
ATOM 685 O O . GLN A 1 84 ? 1.954 -9.001 -26.045 1.00 47.62 84 GLN A O 1
ATOM 690 N N . ALA A 1 85 ? 3.353 -8.886 -24.296 1.00 49.81 85 ALA A N 1
ATOM 691 C CA . ALA A 1 85 ? 2.586 -9.838 -23.475 1.00 49.81 85 ALA A CA 1
ATOM 692 C C . ALA A 1 85 ? 1.317 -9.180 -22.897 1.00 49.81 85 ALA A C 1
ATOM 694 O O . ALA A 1 85 ? 0.335 -9.851 -22.575 1.00 49.81 85 ALA A O 1
ATOM 695 N N . PHE A 1 86 ? 1.326 -7.848 -22.823 1.00 54.44 86 PHE A N 1
ATOM 696 C CA . PHE A 1 86 ? 0.231 -7.016 -22.369 1.00 54.44 86 PHE A CA 1
ATOM 697 C C . PHE A 1 86 ? -0.553 -6.532 -23.596 1.00 54.44 86 PHE A C 1
ATOM 699 O O . PHE A 1 86 ? -0.301 -5.468 -24.150 1.00 54.44 86 PHE A O 1
ATOM 706 N N . SER A 1 87 ? -1.557 -7.298 -24.034 1.00 52.12 87 SER A N 1
ATOM 707 C CA . SER A 1 87 ? -2.538 -6.818 -25.037 1.00 52.12 87 SER A CA 1
ATOM 708 C C . SER A 1 87 ? -3.257 -5.509 -24.624 1.00 52.12 87 SER A C 1
ATOM 710 O O . SER A 1 87 ? -3.974 -4.901 -25.418 1.00 52.12 87 SER A O 1
ATOM 712 N N . SER A 1 88 ? -3.032 -5.073 -23.383 1.00 61.25 88 SER A N 1
ATOM 713 C CA . SER A 1 88 ? -3.494 -3.866 -22.714 1.00 61.25 88 SER A CA 1
ATOM 714 C C . SER A 1 88 ? -2.306 -3.025 -22.229 1.00 61.25 88 SER A C 1
ATOM 716 O O . SER A 1 88 ? -1.402 -3.540 -21.576 1.00 61.25 88 SER A O 1
ATOM 718 N N . HIS A 1 89 ? -2.348 -1.719 -22.480 1.00 75.50 89 HIS A N 1
ATOM 719 C CA . HIS A 1 89 ? -1.464 -0.732 -21.852 1.00 75.50 89 HIS A CA 1
ATOM 720 C C . HIS A 1 89 ? -1.459 -0.852 -20.309 1.00 75.50 89 HIS A C 1
ATOM 722 O O . HIS A 1 89 ? -2.495 -1.174 -19.724 1.00 75.50 89 HIS A O 1
ATOM 728 N N . TRP A 1 90 ? -0.317 -0.580 -19.663 1.00 82.38 90 TRP A N 1
ATOM 729 C CA . TRP A 1 90 ? -0.172 -0.504 -18.202 1.00 82.38 90 TRP A CA 1
ATOM 730 C C . TRP A 1 90 ? 0.511 0.805 -17.781 1.00 82.38 90 TRP A C 1
ATOM 732 O O . TRP A 1 90 ? 1.406 1.286 -18.471 1.00 82.38 90 TRP A O 1
ATOM 742 N N . ASP A 1 91 ? 0.102 1.358 -16.635 1.00 85.81 91 ASP A N 1
ATOM 743 C CA . ASP A 1 91 ? 0.625 2.632 -16.113 1.00 85.81 91 ASP A CA 1
ATOM 744 C C . ASP A 1 91 ? 1.648 2.463 -14.992 1.00 85.81 91 ASP A C 1
ATOM 746 O O . ASP A 1 91 ? 2.568 3.261 -14.879 1.00 85.81 91 ASP A O 1
ATOM 750 N N . ALA A 1 92 ? 1.501 1.421 -14.173 1.00 89.62 92 ALA A N 1
ATOM 751 C CA . ALA A 1 92 ? 2.412 1.100 -13.083 1.00 89.62 92 ALA A CA 1
ATOM 752 C C . ALA A 1 92 ? 2.723 -0.400 -13.064 1.00 89.62 92 ALA A C 1
ATOM 754 O O . ALA A 1 92 ? 1.849 -1.229 -13.331 1.00 89.62 92 ALA A O 1
ATOM 755 N N . ALA A 1 93 ? 3.958 -0.750 -12.704 1.00 90.62 93 ALA A N 1
ATOM 756 C CA . ALA A 1 93 ? 4.397 -2.134 -12.560 1.00 90.62 93 ALA A CA 1
ATOM 757 C C . ALA A 1 93 ? 4.761 -2.431 -11.100 1.00 90.62 93 ALA A C 1
ATOM 759 O O . ALA A 1 93 ? 5.600 -1.750 -10.515 1.00 90.62 93 ALA A O 1
ATOM 760 N N . ILE A 1 94 ? 4.148 -3.462 -10.517 1.00 92.19 94 ILE A N 1
ATOM 761 C CA . ILE A 1 94 ? 4.379 -3.888 -9.129 1.00 92.19 94 ILE A CA 1
ATOM 762 C C . ILE A 1 94 ? 4.974 -5.295 -9.140 1.00 92.19 94 ILE A C 1
ATOM 764 O O . ILE A 1 94 ? 4.389 -6.215 -9.710 1.00 92.19 94 ILE A O 1
ATOM 768 N N . PHE A 1 95 ? 6.113 -5.468 -8.475 1.00 91.56 95 PHE A N 1
ATOM 769 C CA . PHE A 1 95 ? 6.798 -6.745 -8.311 1.00 91.56 95 PHE A CA 1
ATOM 770 C C . PHE A 1 95 ? 6.820 -7.135 -6.844 1.00 91.56 95 PHE A C 1
ATOM 772 O O . PHE A 1 95 ? 7.211 -6.354 -5.977 1.00 91.56 95 PHE A O 1
ATOM 779 N N . LEU A 1 96 ? 6.418 -8.373 -6.577 1.00 89.56 96 LEU A N 1
ATOM 780 C CA . LEU A 1 96 ? 6.326 -8.926 -5.234 1.00 89.56 96 LEU A CA 1
ATOM 781 C C . LEU A 1 96 ? 7.230 -10.150 -5.131 1.00 89.56 96 LEU A C 1
ATOM 783 O O . LEU A 1 96 ? 7.159 -11.046 -5.972 1.00 89.56 96 LEU A O 1
ATOM 787 N N . THR A 1 97 ? 8.079 -10.197 -4.106 1.00 86.94 97 THR A N 1
ATOM 788 C CA . THR A 1 97 ? 8.987 -11.324 -3.852 1.00 86.94 97 THR A CA 1
ATOM 789 C C . THR A 1 97 ? 8.775 -11.896 -2.457 1.00 86.94 97 THR A C 1
ATOM 791 O O . THR A 1 97 ? 8.602 -11.160 -1.497 1.00 86.94 97 THR A O 1
ATOM 794 N N . GLY A 1 98 ? 8.846 -13.219 -2.319 1.00 84.75 98 GLY A N 1
ATOM 795 C CA . GLY A 1 98 ? 8.995 -13.866 -1.008 1.00 84.75 98 GLY A CA 1
ATOM 796 C C . GLY A 1 98 ? 10.457 -13.979 -0.550 1.00 84.75 98 GLY A C 1
ATOM 797 O O . GLY A 1 98 ? 10.741 -14.650 0.436 1.00 84.75 98 GLY A O 1
ATOM 798 N N . SER A 1 99 ? 11.409 -13.421 -1.307 1.00 84.56 99 SER A N 1
ATOM 799 C CA . SER A 1 99 ? 12.842 -13.466 -0.992 1.00 84.56 99 SER A CA 1
ATOM 800 C C . SER A 1 99 ? 13.298 -12.191 -0.299 1.00 84.56 99 SER A C 1
ATOM 802 O O . SER A 1 99 ? 13.006 -11.109 -0.792 1.00 84.56 99 SER A O 1
ATOM 804 N N . ASN A 1 100 ? 14.126 -12.336 0.735 1.00 85.81 100 ASN A N 1
ATOM 805 C CA . ASN A 1 100 ? 14.751 -11.203 1.414 1.00 85.81 100 ASN A CA 1
ATOM 806 C C . ASN A 1 100 ? 15.712 -10.458 0.471 1.00 85.81 100 ASN A C 1
ATOM 808 O O . ASN A 1 100 ? 16.667 -11.040 -0.065 1.00 85.81 100 ASN A O 1
ATOM 812 N N . LEU A 1 101 ? 15.429 -9.180 0.291 1.00 87.12 101 LEU A N 1
ATOM 813 C CA . LEU A 1 101 ? 16.200 -8.140 -0.354 1.00 87.12 101 LEU A CA 1
ATOM 814 C C . LEU A 1 101 ? 17.132 -7.508 0.677 1.00 87.12 101 LEU A C 1
ATOM 816 O O . LEU A 1 101 ? 16.902 -7.542 1.886 1.00 87.12 101 LEU A O 1
ATOM 820 N N . HIS A 1 102 ? 18.213 -6.911 0.195 1.00 86.88 102 HIS A N 1
ATOM 821 C CA . HIS A 1 102 ? 19.115 -6.185 1.0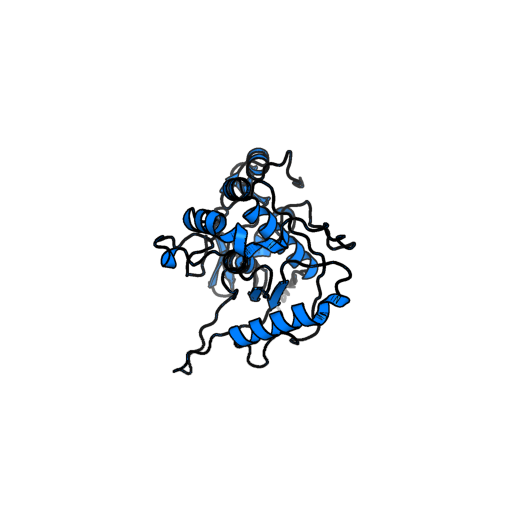72 1.00 86.88 102 HIS A CA 1
ATOM 822 C C . HIS A 1 102 ? 19.759 -4.997 0.380 1.00 86.88 102 HIS A C 1
ATOM 824 O O . HIS A 1 102 ? 19.974 -5.001 -0.833 1.00 86.88 102 HIS A O 1
ATOM 830 N N . ILE A 1 103 ? 20.166 -4.016 1.179 1.00 83.31 103 ILE A N 1
ATOM 831 C CA . ILE A 1 103 ? 21.054 -2.945 0.727 1.00 83.31 103 ILE A CA 1
ATOM 832 C C . ILE A 1 103 ? 22.481 -3.273 1.161 1.00 83.31 103 ILE A C 1
ATOM 834 O O . ILE A 1 103 ? 22.739 -3.572 2.331 1.00 83.31 103 ILE A O 1
ATOM 838 N N . SER A 1 104 ? 23.417 -3.190 0.217 1.00 77.06 104 SER A N 1
ATOM 839 C CA . SER A 1 104 ? 24.851 -3.185 0.520 1.00 77.06 104 SER A CA 1
ATOM 840 C C . SER A 1 104 ? 25.287 -1.748 0.816 1.00 77.06 104 SER A C 1
ATOM 842 O O . SER A 1 104 ? 25.087 -0.868 -0.018 1.00 77.06 104 SER A O 1
ATOM 844 N N . LYS A 1 105 ? 25.860 -1.484 1.995 1.00 66.81 105 LYS A N 1
ATOM 845 C CA . LYS A 1 105 ? 26.506 -0.191 2.281 1.00 66.81 105 LYS A CA 1
ATOM 846 C C . LYS A 1 105 ? 27.931 -0.209 1.726 1.00 66.81 105 LYS A C 1
ATOM 848 O O . LYS A 1 105 ? 28.620 -1.208 1.919 1.00 66.81 105 LYS A O 1
ATOM 853 N N . GLU A 1 106 ? 28.352 0.889 1.092 1.00 59.12 106 GLU A N 1
ATOM 854 C CA . GLU A 1 106 ? 29.647 1.031 0.392 1.00 59.12 106 GLU A CA 1
ATOM 855 C C . GLU A 1 106 ? 30.856 0.560 1.223 1.00 59.12 106 GLU A C 1
ATOM 857 O O . GLU A 1 106 ? 31.773 -0.029 0.660 1.00 59.12 106 GLU A O 1
ATOM 862 N N . ASP A 1 107 ? 30.801 0.684 2.556 1.00 58.47 107 ASP A N 1
ATOM 863 C CA . ASP A 1 107 ? 31.939 0.403 3.443 1.00 58.47 107 ASP A CA 1
ATOM 864 C C . ASP A 1 107 ? 31.772 -0.785 4.414 1.00 58.47 107 ASP A C 1
ATOM 866 O O . ASP A 1 107 ? 32.585 -0.948 5.327 1.00 58.47 107 ASP A O 1
ATOM 870 N N . SER A 1 108 ? 30.739 -1.640 4.310 1.00 51.66 108 SER A N 1
ATOM 871 C CA . SER A 1 108 ? 30.637 -2.753 5.276 1.00 51.66 108 SER A CA 1
ATOM 872 C C . SER A 1 108 ? 29.899 -4.009 4.817 1.00 51.66 108 SER A C 1
ATOM 874 O O . SER A 1 108 ? 28.881 -3.970 4.140 1.00 51.66 108 SER A O 1
ATOM 876 N N . VAL A 1 109 ? 30.360 -5.141 5.365 1.00 53.25 109 VAL A N 1
ATOM 877 C CA . VAL A 1 109 ? 29.729 -6.479 5.399 1.00 53.25 109 VAL A CA 1
ATOM 878 C C . VAL A 1 109 ? 28.310 -6.463 6.019 1.00 53.25 109 VAL A C 1
ATOM 880 O O . VAL A 1 109 ? 27.630 -7.487 6.059 1.00 53.25 109 VAL A O 1
ATOM 883 N N . ARG A 1 110 ? 27.826 -5.312 6.512 1.00 45.59 110 ARG A N 1
ATOM 884 C CA . ARG A 1 110 ? 26.498 -5.166 7.117 1.00 45.59 110 ARG A CA 1
ATOM 885 C C . ARG A 1 110 ? 25.444 -4.927 6.038 1.00 45.59 110 ARG A C 1
ATOM 887 O O . ARG A 1 110 ? 25.299 -3.820 5.526 1.00 45.59 110 ARG A O 1
ATOM 894 N N . ARG A 1 111 ? 24.688 -5.982 5.748 1.00 58.62 111 ARG A N 1
ATOM 895 C CA . ARG A 1 111 ? 23.433 -5.924 4.994 1.00 58.62 111 ARG A CA 1
ATOM 896 C C . ARG A 1 111 ? 22.333 -5.409 5.920 1.00 58.62 111 ARG A C 1
ATOM 898 O O . ARG A 1 111 ? 22.222 -5.890 7.046 1.00 58.62 111 ARG A O 1
ATOM 905 N N . ALA A 1 112 ? 21.574 -4.418 5.467 1.00 60.97 112 ALA A N 1
ATOM 906 C CA . ALA A 1 112 ? 20.316 -4.042 6.102 1.00 60.97 112 ALA A CA 1
ATOM 907 C C . ALA A 1 112 ? 19.181 -4.656 5.285 1.00 60.97 112 ALA A C 1
ATOM 909 O O . ALA A 1 112 ? 19.139 -4.457 4.066 1.00 60.97 112 ALA A O 1
ATOM 910 N N . ASP A 1 113 ? 18.312 -5.410 5.953 1.00 65.75 113 ASP A N 1
ATOM 911 C CA . ASP A 1 113 ? 17.085 -5.920 5.349 1.00 65.75 113 ASP A CA 1
ATOM 912 C C . ASP A 1 113 ? 16.135 -4.738 5.129 1.00 65.75 113 ASP A C 1
ATOM 914 O O . ASP A 1 113 ? 15.954 -3.899 6.018 1.00 65.75 113 ASP A O 1
ATOM 918 N N . VAL A 1 114 ? 15.567 -4.650 3.929 1.00 77.31 114 VAL A N 1
ATOM 919 C CA . VAL A 1 114 ? 14.618 -3.602 3.544 1.00 77.31 114 VAL A CA 1
ATOM 920 C C . VAL A 1 114 ? 13.461 -4.269 2.831 1.00 77.31 114 VAL A C 1
ATOM 922 O O . VAL A 1 114 ? 13.676 -5.050 1.915 1.00 77.31 114 VAL A O 1
ATOM 925 N N . LEU A 1 115 ? 12.239 -3.946 3.245 1.00 88.44 115 LEU A N 1
ATOM 926 C CA . LEU A 1 115 ? 11.041 -4.654 2.799 1.00 88.44 115 LEU A CA 1
ATOM 927 C C . LEU A 1 115 ? 10.513 -4.176 1.439 1.00 88.44 115 LEU A C 1
ATOM 929 O O . LEU A 1 115 ? 9.627 -4.817 0.880 1.00 88.44 115 LEU A O 1
ATOM 933 N N . GLY A 1 116 ? 11.014 -3.068 0.899 1.00 91.56 116 GLY A N 1
ATOM 934 C CA . GLY A 1 116 ? 10.535 -2.505 -0.357 1.00 91.56 116 GLY A CA 1
ATOM 935 C C . GLY A 1 116 ? 11.438 -1.415 -0.920 1.00 91.56 116 GLY A C 1
ATOM 936 O O . GLY A 1 116 ? 12.394 -0.985 -0.275 1.00 91.56 116 GLY A O 1
ATOM 937 N N . VAL A 1 117 ? 11.180 -1.046 -2.174 1.00 93.25 117 VAL A N 1
ATOM 938 C CA . VAL A 1 117 ? 11.802 0.101 -2.830 1.00 93.25 117 VAL A CA 1
ATOM 939 C C . VAL A 1 117 ? 10.960 0.615 -4.002 1.00 93.25 117 VAL A C 1
ATOM 941 O O . VAL A 1 117 ? 10.498 -0.146 -4.861 1.00 93.25 117 VAL A O 1
ATOM 944 N N . ALA A 1 118 ? 10.872 1.936 -4.093 1.00 94.88 118 ALA A N 1
ATOM 945 C CA . ALA A 1 118 ? 10.468 2.678 -5.276 1.00 94.88 118 ALA A CA 1
ATOM 946 C C . ALA A 1 118 ? 11.282 3.972 -5.408 1.00 94.88 118 ALA A C 1
ATOM 948 O O . ALA A 1 118 ? 11.832 4.498 -4.442 1.00 94.88 118 ALA A O 1
ATOM 949 N N . PHE A 1 119 ? 11.368 4.509 -6.626 1.00 94.75 119 PHE A N 1
ATOM 950 C CA . PHE A 1 119 ? 11.891 5.862 -6.822 1.00 94.75 119 PHE A CA 1
ATOM 951 C C . PHE A 1 119 ? 10.770 6.885 -6.630 1.00 94.75 119 PHE A C 1
ATOM 953 O O . PHE A 1 119 ? 9.641 6.656 -7.076 1.00 94.75 119 PHE A O 1
ATOM 960 N N . VAL A 1 120 ? 11.100 8.042 -6.053 1.00 96.12 120 VAL A N 1
ATOM 961 C CA . VAL A 1 120 ? 10.147 9.150 -5.944 1.00 96.12 120 VAL A CA 1
ATOM 962 C C . VAL A 1 120 ? 9.705 9.599 -7.338 1.00 96.12 120 VAL A C 1
ATOM 964 O O . VAL A 1 120 ? 10.538 9.834 -8.214 1.00 96.12 120 VAL A O 1
ATOM 967 N N . GLY A 1 121 ? 8.393 9.675 -7.549 1.00 95.62 121 GLY A N 1
ATOM 968 C CA . GLY A 1 121 ? 7.787 10.154 -8.789 1.00 95.62 121 GLY A CA 1
ATOM 969 C C . GLY A 1 121 ? 7.934 9.213 -9.985 1.00 95.62 121 GLY A C 1
ATOM 970 O O . GLY A 1 121 ? 7.940 9.656 -11.130 1.00 95.62 121 GLY A O 1
ATOM 971 N N . SER A 1 122 ? 8.119 7.917 -9.732 1.00 94.06 122 SER A N 1
ATOM 972 C CA . SER A 1 122 ? 8.441 6.942 -10.774 1.00 94.06 122 SER A CA 1
ATOM 973 C C . SER A 1 122 ? 7.271 6.118 -11.302 1.00 94.06 122 SER A C 1
ATOM 975 O O . SER A 1 122 ? 7.506 5.262 -12.156 1.00 94.06 122 SER A O 1
ATOM 977 N N . LEU A 1 123 ? 6.039 6.402 -10.858 1.00 92.06 123 LEU A N 1
ATOM 978 C CA . LEU A 1 123 ? 4.837 5.612 -11.151 1.00 92.06 123 LEU A CA 1
ATOM 979 C C . LEU A 1 123 ? 4.747 5.157 -12.613 1.00 92.06 123 LEU A C 1
ATOM 981 O O . LEU A 1 123 ? 4.593 3.971 -12.870 1.00 92.06 123 LEU A O 1
ATOM 985 N N . CYS A 1 124 ? 4.924 6.095 -13.545 1.00 89.31 124 CYS A N 1
ATOM 986 C CA . CYS A 1 124 ? 4.746 5.881 -14.982 1.00 89.31 124 CYS A CA 1
ATOM 987 C C . CYS A 1 124 ? 5.965 5.312 -15.727 1.00 89.31 124 CYS A C 1
ATOM 989 O O . CYS A 1 124 ? 5.933 5.195 -16.950 1.00 89.31 124 CYS A O 1
ATOM 991 N N . SER A 1 125 ? 7.091 5.070 -15.049 1.00 89.44 125 SER A N 1
ATOM 992 C CA . SER A 1 125 ? 8.370 4.805 -15.735 1.00 89.44 125 SER A CA 1
ATOM 993 C C . SER A 1 125 ? 9.222 3.708 -15.116 1.00 89.44 125 SER A C 1
ATOM 995 O O . SER A 1 125 ? 10.102 3.171 -15.793 1.00 89.44 125 SER A O 1
ATOM 997 N N . LYS A 1 126 ? 8.997 3.367 -13.845 1.00 92.50 126 LYS A N 1
ATOM 998 C CA . LYS A 1 126 ? 9.761 2.335 -13.145 1.00 92.50 126 LYS A CA 1
ATOM 999 C C . LYS A 1 126 ? 8.840 1.410 -12.371 1.00 92.50 126 LYS A C 1
ATOM 1001 O O . LYS A 1 126 ? 7.701 1.745 -12.064 1.00 92.50 126 LYS A O 1
ATOM 1006 N N . ALA A 1 127 ? 9.362 0.231 -12.065 1.00 92.94 127 ALA A N 1
ATOM 1007 C CA . ALA A 1 127 ? 8.673 -0.706 -11.199 1.00 92.94 127 ALA A CA 1
ATOM 1008 C C . ALA A 1 127 ? 8.672 -0.226 -9.738 1.00 92.94 127 ALA A C 1
ATOM 1010 O O . ALA A 1 127 ? 9.527 0.555 -9.323 1.00 92.94 127 ALA A O 1
ATOM 1011 N N . VAL A 1 128 ? 7.745 -0.770 -8.958 1.00 94.81 128 VAL A N 1
ATOM 1012 C CA . VAL A 1 128 ? 7.770 -0.814 -7.494 1.00 94.81 128 VAL A CA 1
ATOM 1013 C C . VAL A 1 128 ? 8.085 -2.248 -7.081 1.00 94.81 128 VAL A C 1
ATOM 1015 O O . VAL A 1 128 ? 7.499 -3.181 -7.631 1.00 94.81 128 VAL A O 1
ATOM 1018 N N . LEU A 1 129 ? 9.008 -2.443 -6.139 1.00 93.31 129 LEU A N 1
ATOM 1019 C CA . LEU A 1 129 ? 9.428 -3.768 -5.680 1.00 93.31 129 LEU A CA 1
ATOM 1020 C C . LEU A 1 129 ? 9.214 -3.905 -4.172 1.00 93.31 129 LEU A C 1
ATOM 1022 O O . LEU A 1 129 ? 9.759 -3.113 -3.413 1.00 93.31 129 LEU A O 1
ATOM 1026 N N . CYS A 1 130 ? 8.487 -4.935 -3.734 1.00 92.12 130 CYS A N 1
ATOM 1027 C CA . CYS A 1 130 ? 8.277 -5.214 -2.311 1.00 92.12 130 CYS A CA 1
ATOM 1028 C C . CYS A 1 130 ? 8.446 -6.693 -1.954 1.00 92.12 130 CYS A C 1
ATOM 1030 O O . CYS A 1 130 ? 8.101 -7.598 -2.719 1.00 92.12 130 CYS A O 1
ATOM 1032 N N . GLU A 1 131 ? 8.926 -6.932 -0.741 1.00 88.81 131 GLU A N 1
ATOM 1033 C CA . GLU A 1 131 ? 8.870 -8.222 -0.075 1.00 88.81 131 GLU A CA 1
ATOM 1034 C C . GLU A 1 131 ? 7.473 -8.487 0.490 1.00 88.81 131 GLU A C 1
ATOM 1036 O O . GLU A 1 131 ? 6.850 -7.630 1.124 1.00 88.81 131 GLU A O 1
ATOM 1041 N N . VAL A 1 132 ? 6.991 -9.712 0.300 1.00 85.88 132 VAL A N 1
ATOM 1042 C CA . VAL A 1 132 ? 5.689 -10.159 0.789 1.00 85.88 132 VAL A CA 1
ATOM 1043 C C . VAL A 1 132 ? 5.866 -11.350 1.711 1.00 85.88 132 VAL A C 1
ATOM 1045 O O . VAL A 1 132 ? 6.122 -12.467 1.258 1.00 85.88 132 VAL A O 1
ATOM 1048 N N . HIS A 1 133 ? 5.666 -11.102 3.004 1.00 80.62 133 HIS A N 1
ATOM 1049 C CA . HIS A 1 133 ? 5.765 -12.121 4.055 1.00 80.62 133 HIS A CA 1
ATOM 1050 C C . HIS A 1 133 ? 4.422 -12.371 4.734 1.00 80.62 133 HIS A C 1
ATOM 1052 O O . HIS A 1 133 ? 4.042 -13.518 4.969 1.00 80.62 133 HIS A O 1
ATOM 1058 N N . ASP A 1 134 ? 3.685 -11.301 5.021 1.00 82.44 134 ASP A N 1
ATOM 1059 C CA . ASP A 1 134 ? 2.353 -11.337 5.613 1.00 82.44 134 ASP A CA 1
ATOM 1060 C C . ASP A 1 134 ? 1.523 -10.116 5.174 1.00 82.44 134 ASP A C 1
ATOM 1062 O O . ASP A 1 134 ? 1.861 -9.431 4.207 1.00 82.44 134 ASP A O 1
ATOM 1066 N N . PHE A 1 135 ? 0.385 -9.874 5.826 1.00 83.25 135 PHE A N 1
ATOM 1067 C CA . PHE A 1 135 ? -0.502 -8.768 5.464 1.00 83.25 135 PHE A CA 1
ATOM 1068 C C . PHE A 1 135 ? 0.064 -7.383 5.807 1.00 83.25 135 PHE A C 1
ATOM 1070 O O . PHE A 1 135 ? -0.396 -6.410 5.213 1.00 83.25 135 PHE A O 1
ATOM 1077 N N . ASP A 1 136 ? 1.072 -7.258 6.679 1.00 83.31 136 ASP A N 1
ATOM 1078 C CA . ASP A 1 136 ? 1.698 -5.952 6.927 1.00 83.31 136 ASP A CA 1
ATOM 1079 C C . ASP A 1 136 ? 2.533 -5.486 5.720 1.00 83.31 136 ASP A C 1
ATOM 1081 O O . ASP A 1 136 ? 2.730 -4.282 5.538 1.00 83.31 136 ASP A O 1
ATOM 1085 N N . SER A 1 137 ? 2.914 -6.399 4.815 1.00 86.25 137 SER A N 1
ATOM 1086 C CA . SER A 1 137 ? 3.497 -6.049 3.511 1.00 86.25 137 SER A CA 1
ATOM 1087 C C . SER A 1 137 ? 2.581 -5.155 2.662 1.00 86.25 137 SER A C 1
ATOM 1089 O O . SER A 1 137 ? 3.072 -4.471 1.768 1.00 86.25 137 SER A O 1
ATOM 1091 N N . ILE A 1 138 ? 1.270 -5.099 2.942 1.00 89.69 138 ILE A N 1
ATOM 1092 C CA . ILE A 1 138 ? 0.359 -4.133 2.305 1.00 89.69 138 ILE A CA 1
ATOM 1093 C C . ILE A 1 138 ? 0.782 -2.696 2.626 1.00 89.69 138 ILE A C 1
ATOM 1095 O O . ILE A 1 138 ? 0.766 -1.844 1.741 1.00 89.69 138 ILE A O 1
ATOM 1099 N N . TRP A 1 139 ? 1.176 -2.420 3.872 1.00 90.00 139 TRP A N 1
ATOM 1100 C CA . TRP A 1 139 ? 1.578 -1.080 4.303 1.00 90.00 139 TRP A CA 1
ATOM 1101 C C . TRP A 1 139 ? 2.930 -0.684 3.724 1.00 90.00 139 TRP A C 1
ATOM 1103 O O . TRP A 1 139 ? 3.108 0.466 3.338 1.00 90.00 139 TRP A O 1
ATOM 1113 N N . VAL A 1 140 ? 3.841 -1.651 3.582 1.00 91.62 140 VAL A N 1
ATOM 1114 C CA . VAL A 1 140 ? 5.104 -1.454 2.858 1.00 91.62 140 VAL A CA 1
ATOM 1115 C C . VAL A 1 140 ? 4.823 -1.120 1.395 1.00 91.62 140 VAL A C 1
ATOM 1117 O O . VAL A 1 140 ? 5.316 -0.124 0.888 1.00 91.62 140 VAL A O 1
ATOM 1120 N N . LEU A 1 141 ? 3.968 -1.884 0.715 1.00 93.12 141 LEU A N 1
ATOM 1121 C CA . LEU A 1 141 ? 3.643 -1.594 -0.681 1.00 93.12 141 LEU A CA 1
ATOM 1122 C C . LEU A 1 141 ? 2.921 -0.251 -0.855 1.00 93.12 141 LEU A C 1
ATOM 1124 O O . LEU A 1 141 ? 3.187 0.461 -1.819 1.00 93.12 141 LEU A O 1
ATOM 1128 N N . LEU A 1 142 ? 2.036 0.125 0.071 1.00 94.44 142 LEU A N 1
ATOM 1129 C CA . LEU A 1 142 ? 1.437 1.461 0.095 1.00 94.44 142 LEU A CA 1
ATOM 1130 C C . LEU A 1 142 ? 2.495 2.554 0.243 1.00 94.44 142 LEU A C 1
ATOM 1132 O O . LEU A 1 142 ? 2.428 3.543 -0.479 1.00 94.44 142 LEU A O 1
ATOM 1136 N N . HIS A 1 143 ? 3.472 2.365 1.128 1.00 95.56 143 HIS A N 1
ATOM 1137 C CA . HIS A 1 143 ? 4.593 3.284 1.304 1.00 95.56 143 HIS A CA 1
ATOM 1138 C C . HIS A 1 143 ? 5.396 3.450 0.006 1.00 95.56 143 HIS A C 1
ATOM 1140 O O . HIS A 1 143 ? 5.571 4.569 -0.476 1.00 95.56 143 HIS A O 1
ATOM 1146 N N . GLU A 1 144 ? 5.789 2.345 -0.632 1.00 95.56 144 GLU A N 1
ATOM 1147 C CA . GLU A 1 144 ? 6.539 2.407 -1.891 1.00 95.56 144 GLU A CA 1
ATOM 1148 C C . GLU A 1 144 ? 5.714 3.004 -3.041 1.00 95.56 144 GLU A C 1
ATOM 1150 O O . GLU A 1 144 ? 6.231 3.746 -3.878 1.00 95.56 144 GLU A O 1
ATOM 1155 N N . LEU A 1 145 ? 4.405 2.744 -3.081 1.00 95.75 145 LEU A N 1
ATOM 1156 C CA . LEU A 1 145 ? 3.515 3.431 -4.015 1.00 95.75 145 LEU A CA 1
ATOM 1157 C C . LEU A 1 145 ? 3.443 4.927 -3.710 1.00 95.75 145 LEU A C 1
ATOM 1159 O O . LEU A 1 145 ? 3.453 5.722 -4.643 1.00 95.75 145 LEU A O 1
ATOM 1163 N N . GLY A 1 146 ? 3.433 5.333 -2.441 1.00 96.00 146 GLY A N 1
ATOM 1164 C CA . GLY A 1 146 ? 3.535 6.737 -2.047 1.00 96.00 146 GLY A CA 1
ATOM 1165 C C . GLY A 1 146 ? 4.777 7.409 -2.638 1.00 96.00 146 GLY A C 1
ATOM 1166 O O . GLY A 1 146 ? 4.665 8.474 -3.251 1.00 96.00 146 GLY A O 1
ATOM 1167 N N . HIS A 1 147 ? 5.936 6.747 -2.586 1.00 97.06 147 HIS A N 1
ATOM 1168 C CA . HIS A 1 147 ? 7.118 7.205 -3.315 1.00 97.06 147 HIS A CA 1
ATOM 1169 C C . HIS A 1 147 ? 6.869 7.293 -4.820 1.00 97.06 147 HIS A C 1
ATOM 1171 O O . HIS A 1 147 ? 7.083 8.354 -5.405 1.00 97.06 147 HIS A O 1
ATOM 1177 N N . ALA A 1 148 ? 6.355 6.242 -5.460 1.00 95.94 148 ALA A N 1
ATOM 1178 C CA . ALA A 1 148 ? 6.073 6.260 -6.898 1.00 95.94 148 ALA A CA 1
ATOM 1179 C C . ALA A 1 148 ? 5.158 7.430 -7.312 1.00 95.94 148 ALA A C 1
ATOM 1181 O O . ALA A 1 148 ? 5.383 8.047 -8.352 1.00 95.94 148 ALA A O 1
ATOM 1182 N N . PHE A 1 149 ? 4.191 7.781 -6.465 1.00 94.62 149 PHE A N 1
ATOM 1183 C CA . PHE A 1 149 ? 3.281 8.913 -6.624 1.00 94.62 149 PHE A CA 1
ATOM 1184 C C . PHE A 1 149 ? 3.899 10.289 -6.314 1.00 94.62 149 PHE A C 1
ATOM 1186 O O . PHE A 1 149 ? 3.287 11.316 -6.603 1.00 94.62 149 PHE A O 1
ATOM 1193 N N . GLY A 1 150 ? 5.122 10.338 -5.789 1.00 95.38 150 GLY A N 1
ATOM 1194 C CA . GLY A 1 150 ? 5.892 11.570 -5.617 1.00 95.38 150 GLY A CA 1
ATOM 1195 C C . GLY A 1 150 ? 6.062 12.036 -4.175 1.00 95.38 150 GLY A C 1
ATOM 1196 O O . GLY A 1 150 ? 6.550 13.143 -3.980 1.00 95.38 150 GLY A O 1
ATOM 1197 N N . ALA A 1 151 ? 5.684 11.251 -3.166 1.00 96.56 151 ALA A N 1
ATOM 1198 C CA . ALA A 1 151 ? 5.958 11.610 -1.777 1.00 96.56 151 ALA A CA 1
ATOM 1199 C C . ALA A 1 151 ? 7.377 11.200 -1.357 1.00 96.56 151 ALA A C 1
ATOM 1201 O O . ALA A 1 151 ? 7.850 10.113 -1.682 1.00 96.56 151 ALA A O 1
ATOM 1202 N N . HIS A 1 152 ? 8.040 12.059 -0.597 1.00 95.94 152 HIS A N 1
ATOM 1203 C CA . HIS A 1 152 ? 9.195 11.736 0.235 1.00 95.94 152 HIS A CA 1
ATOM 1204 C C . HIS A 1 152 ? 8.737 11.240 1.608 1.00 95.94 152 HIS A C 1
ATOM 1206 O O . HIS A 1 152 ? 7.541 11.300 1.925 1.00 95.94 152 HIS A O 1
ATOM 1212 N N . HIS A 1 153 ? 9.676 10.773 2.433 1.00 95.81 153 HIS A N 1
ATOM 1213 C CA . HIS A 1 153 ? 9.344 10.467 3.817 1.00 95.81 153 HIS A CA 1
ATOM 1214 C C . HIS A 1 153 ? 8.843 11.718 4.545 1.00 95.81 153 HIS A C 1
ATOM 1216 O O . HIS A 1 153 ? 9.316 12.828 4.297 1.00 95.81 153 HIS A O 1
ATOM 1222 N N . ASP A 1 154 ? 7.928 11.536 5.496 1.00 94.50 154 ASP A N 1
ATOM 1223 C CA . ASP A 1 154 ? 7.389 12.646 6.290 1.00 94.50 154 ASP A CA 1
ATOM 1224 C C . ASP A 1 154 ? 8.507 13.438 7.002 1.00 94.50 154 ASP A C 1
ATOM 1226 O O . ASP A 1 154 ? 8.501 14.673 6.993 1.00 94.50 154 ASP A O 1
ATOM 1230 N N . SER A 1 155 ? 9.525 12.745 7.525 1.00 92.88 155 SER A N 1
ATOM 1231 C CA . SER A 1 155 ? 10.677 13.357 8.201 1.00 92.88 155 SER A CA 1
ATOM 1232 C C . SER A 1 155 ? 11.558 14.201 7.269 1.00 92.88 155 SER A C 1
ATOM 1234 O O . SER A 1 155 ? 12.142 15.191 7.709 1.00 92.88 155 SER A O 1
ATOM 1236 N N . GLU A 1 156 ? 11.615 13.873 5.975 1.00 93.44 156 GLU A N 1
ATOM 1237 C CA . GLU A 1 156 ? 12.419 14.592 4.974 1.00 93.44 156 GLU A CA 1
ATOM 1238 C C . GLU A 1 156 ? 11.800 15.939 4.581 1.00 93.44 156 GLU A C 1
ATOM 1240 O O . GLU A 1 156 ? 12.507 16.839 4.127 1.00 93.44 156 GLU A O 1
ATOM 1245 N N . VAL A 1 157 ? 10.491 16.102 4.791 1.00 91.88 157 VAL A N 1
ATOM 1246 C CA . VAL A 1 157 ? 9.745 17.331 4.474 1.00 91.88 157 VAL A CA 1
ATOM 1247 C C . VAL A 1 157 ? 9.344 18.129 5.717 1.00 91.88 157 VAL A C 1
ATOM 1249 O O . VAL A 1 157 ? 8.510 19.032 5.643 1.00 91.88 157 VAL A O 1
ATOM 1252 N N . GLY A 1 158 ? 9.967 17.828 6.861 1.00 87.00 158 GLY A N 1
ATOM 1253 C CA . GLY A 1 158 ? 9.781 18.565 8.112 1.00 87.00 158 GLY A CA 1
ATOM 1254 C C . GLY A 1 158 ? 8.550 18.151 8.920 1.00 87.00 158 GLY A C 1
ATOM 1255 O O . GLY A 1 158 ? 8.107 18.916 9.775 1.00 87.00 158 GLY A O 1
ATOM 1256 N N . CYS A 1 159 ? 7.995 16.963 8.666 1.00 89.56 159 CYS A N 1
ATOM 1257 C CA . CYS A 1 159 ? 6.889 16.402 9.430 1.00 89.56 159 CYS A CA 1
ATOM 1258 C C . CYS A 1 159 ? 7.382 15.285 10.348 1.00 89.56 159 CYS A C 1
ATOM 1260 O O . CYS A 1 159 ? 7.775 14.210 9.905 1.00 89.56 159 CYS A O 1
ATOM 1262 N N . GLU A 1 160 ? 7.333 15.522 11.656 1.00 84.62 160 GLU A N 1
ATOM 1263 C CA . GLU A 1 160 ? 7.727 14.537 12.669 1.00 84.62 160 GLU A CA 1
ATOM 1264 C C . GLU A 1 160 ? 6.605 13.506 12.917 1.00 84.62 160 GLU A C 1
ATOM 1266 O O . GLU A 1 160 ? 6.105 13.360 14.033 1.00 84.62 160 GLU A O 1
ATOM 1271 N N . ASP A 1 161 ? 6.175 12.794 11.868 1.00 83.19 161 ASP A N 1
ATOM 1272 C CA . ASP A 1 161 ? 5.222 11.681 11.970 1.00 83.19 161 ASP A CA 1
ATOM 1273 C C . ASP A 1 161 ? 5.945 10.336 11.847 1.00 83.19 161 ASP A C 1
ATOM 1275 O O . ASP A 1 161 ? 6.610 10.028 10.860 1.00 83.19 161 ASP A O 1
ATOM 1279 N N . THR A 1 162 ? 5.794 9.508 12.876 1.00 84.00 162 THR A N 1
ATOM 1280 C CA . THR A 1 162 ? 6.373 8.159 12.952 1.00 84.00 162 THR A CA 1
ATOM 1281 C C . THR A 1 162 ? 5.306 7.069 12.878 1.00 84.00 162 THR A C 1
ATOM 1283 O O . THR A 1 162 ? 5.594 5.894 13.102 1.00 84.00 162 THR A O 1
ATOM 1286 N N . THR A 1 163 ? 4.055 7.426 12.591 1.00 87.56 163 THR A N 1
ATOM 1287 C CA . THR A 1 163 ? 2.894 6.534 12.708 1.00 87.56 163 THR A CA 1
ATOM 1288 C C . THR A 1 163 ? 2.040 6.445 11.448 1.00 87.56 163 THR A C 1
ATOM 1290 O O . THR A 1 163 ? 1.133 5.609 11.411 1.00 87.56 163 THR A O 1
ATOM 1293 N N . SER A 1 164 ? 2.323 7.269 10.442 1.00 91.75 164 SER A N 1
ATOM 1294 C CA . SER A 1 164 ? 1.721 7.263 9.108 1.00 91.75 164 SER A CA 1
ATOM 1295 C C . SER A 1 164 ? 2.374 6.239 8.174 1.00 91.75 164 SER A C 1
ATOM 1297 O O . SER A 1 164 ? 3.403 5.641 8.481 1.00 91.75 164 SER A O 1
ATOM 1299 N N . ILE A 1 165 ? 1.772 6.051 6.998 1.00 93.31 165 ILE A N 1
ATOM 1300 C C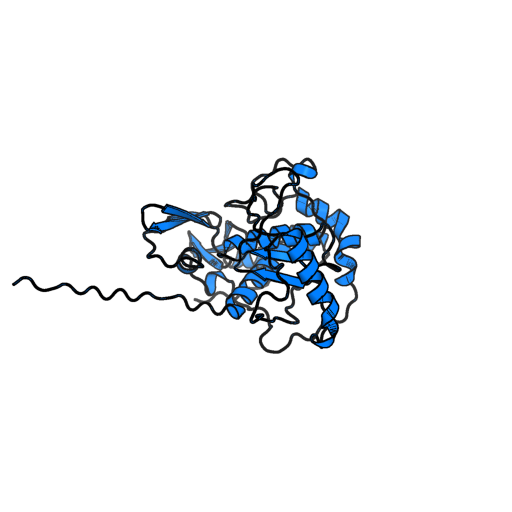A . ILE A 1 165 ? 2.317 5.219 5.918 1.00 93.31 165 ILE A CA 1
ATOM 1301 C C . ILE A 1 165 ? 3.672 5.756 5.427 1.00 93.31 165 ILE A C 1
ATOM 1303 O O . ILE A 1 165 ? 4.582 4.959 5.241 1.00 93.31 165 ILE A O 1
ATOM 1307 N N . MET A 1 166 ? 3.840 7.076 5.263 1.00 95.06 166 MET A N 1
ATOM 1308 C CA . MET A 1 166 ? 5.059 7.687 4.692 1.00 95.06 166 MET A CA 1
ATOM 1309 C C . MET A 1 166 ? 6.149 8.029 5.715 1.00 95.06 166 MET A C 1
ATOM 1311 O O . MET A 1 166 ? 7.122 8.702 5.386 1.00 95.06 166 MET A O 1
ATOM 1315 N N . SER A 1 167 ? 6.040 7.567 6.956 1.00 92.38 167 SER A N 1
ATOM 1316 C CA . SER A 1 167 ? 7.155 7.667 7.901 1.00 92.38 167 SER A CA 1
ATOM 1317 C C . SER A 1 167 ? 8.361 6.836 7.431 1.00 92.38 167 SER A C 1
ATOM 1319 O O . SER A 1 167 ? 8.171 5.749 6.890 1.00 92.38 167 SER A O 1
ATOM 1321 N N . ASP A 1 168 ? 9.579 7.266 7.753 1.00 87.56 168 ASP A N 1
ATOM 1322 C CA . ASP A 1 168 ? 10.859 6.608 7.406 1.00 87.56 168 ASP A CA 1
ATOM 1323 C C . ASP A 1 168 ? 11.154 5.281 8.141 1.00 87.56 168 ASP A C 1
ATOM 1325 O O . ASP A 1 168 ? 12.226 4.686 8.004 1.00 87.56 168 ASP A O 1
ATOM 1329 N N . SER A 1 169 ? 10.209 4.808 8.951 1.00 82.44 169 SER A N 1
ATOM 1330 C CA . SER A 1 169 ? 10.332 3.595 9.751 1.00 82.44 169 SER A CA 1
ATOM 1331 C C . SER A 1 169 ? 9.245 2.600 9.383 1.00 82.44 169 SER A C 1
ATOM 1333 O O . SER A 1 169 ? 8.100 2.967 9.131 1.00 82.44 169 SER A O 1
ATOM 1335 N N . VAL A 1 170 ? 9.581 1.314 9.441 1.00 74.19 170 VAL A N 1
ATOM 1336 C CA . VAL A 1 170 ? 8.600 0.225 9.379 1.00 74.19 170 VAL A CA 1
ATOM 1337 C C . VAL A 1 170 ? 7.998 -0.014 10.759 1.00 74.19 170 VAL A C 1
ATOM 1339 O O . VAL A 1 170 ? 8.658 0.184 11.781 1.00 74.19 170 VAL A O 1
ATOM 1342 N N . GLY A 1 171 ? 6.736 -0.431 10.820 1.00 72.12 171 GLY A N 1
ATOM 1343 C CA . GLY A 1 171 ? 6.126 -0.773 12.097 1.00 72.12 171 GLY A CA 1
ATOM 1344 C C . GLY A 1 171 ? 4.609 -0.795 12.101 1.00 72.12 171 GLY A C 1
ATOM 1345 O O . GLY A 1 171 ? 3.935 -0.366 11.167 1.00 72.12 171 GLY A O 1
ATOM 1346 N N . VAL A 1 172 ? 4.095 -1.279 13.226 1.00 70.56 172 VAL A N 1
ATOM 1347 C CA . VAL A 1 172 ? 2.668 -1.382 13.525 1.00 70.56 172 VAL A CA 1
ATOM 1348 C C . VAL A 1 172 ? 2.018 0.003 13.450 1.00 70.56 172 VAL A C 1
ATOM 1350 O O . VAL A 1 172 ? 2.668 1.025 13.659 1.00 70.56 172 VAL A O 1
ATOM 1353 N N . PHE A 1 173 ? 0.707 0.034 13.215 1.00 79.19 173 PHE A N 1
ATOM 1354 C CA . PHE A 1 173 ? -0.148 1.223 13.224 1.00 79.19 173 PHE A CA 1
ATOM 1355 C C . PHE A 1 173 ? -0.104 2.114 11.971 1.00 79.19 173 PHE A C 1
ATOM 1357 O O . PHE A 1 173 ? -1.001 2.958 11.843 1.00 79.19 173 PHE A O 1
ATOM 1364 N N . LYS A 1 174 ? 0.839 1.911 11.046 1.00 85.44 174 LYS A N 1
ATOM 1365 C CA . LYS A 1 174 ? 1.051 2.713 9.824 1.00 85.44 174 LYS A CA 1
ATOM 1366 C C . LYS A 1 174 ? 0.009 2.433 8.739 1.00 85.44 174 LYS A C 1
ATOM 1368 O O . LYS A 1 174 ? 0.279 1.830 7.713 1.00 85.44 174 LYS A O 1
ATOM 1373 N N . THR A 1 175 ? -1.224 2.848 9.017 1.00 86.44 175 THR A N 1
ATOM 1374 C CA . THR A 1 175 ? -2.439 2.477 8.256 1.00 86.44 175 THR A CA 1
ATOM 1375 C C . THR A 1 175 ? -3.148 3.667 7.599 1.00 86.44 175 THR A C 1
ATOM 1377 O O . THR A 1 175 ? -4.221 3.513 7.011 1.00 86.44 175 THR A O 1
ATOM 1380 N N . PHE A 1 176 ? -2.581 4.868 7.732 1.00 90.12 176 PHE A N 1
ATOM 1381 C CA . PHE A 1 176 ? -3.163 6.123 7.261 1.00 90.12 176 PHE A CA 1
ATOM 1382 C C . PHE A 1 176 ? -2.094 7.027 6.638 1.00 90.12 176 PHE A C 1
ATOM 1384 O O . PHE A 1 176 ? -0.921 6.957 7.010 1.00 90.12 176 PHE A O 1
ATOM 1391 N N . TRP A 1 177 ? -2.505 7.885 5.707 1.00 93.31 177 TRP A N 1
ATOM 1392 C CA . TRP A 1 177 ? -1.645 8.912 5.124 1.00 93.31 177 TRP A CA 1
ATOM 1393 C C . TRP A 1 177 ? -1.576 10.130 6.047 1.00 93.31 177 TRP A C 1
ATOM 1395 O O . TRP A 1 177 ? -2.603 10.583 6.557 1.00 93.31 177 TRP A O 1
ATOM 1405 N N . SER A 1 178 ? -0.377 10.666 6.265 1.00 94.19 178 SER A N 1
ATOM 1406 C CA . SER A 1 178 ? -0.202 11.930 6.981 1.00 94.19 178 SER A CA 1
ATOM 1407 C C . SER A 1 178 ? -0.741 13.098 6.143 1.00 94.19 178 SER A C 1
ATOM 1409 O O . SER A 1 178 ? -0.843 13.018 4.915 1.00 94.19 178 SER A O 1
ATOM 1411 N N . ASP A 1 179 ? -1.030 14.229 6.789 1.00 94.00 179 ASP A N 1
ATOM 1412 C CA . ASP A 1 179 ? -1.369 15.462 6.063 1.00 94.00 179 ASP A CA 1
ATOM 1413 C C . ASP A 1 179 ? -0.210 15.947 5.175 1.00 94.00 179 ASP A C 1
ATOM 1415 O O . ASP A 1 179 ? -0.437 16.576 4.141 1.00 94.00 179 ASP A O 1
ATOM 1419 N N . CYS A 1 180 ? 1.027 15.599 5.532 1.00 95.06 180 CYS A N 1
ATOM 1420 C CA . CYS A 1 180 ? 2.212 15.930 4.752 1.00 95.06 180 CYS A CA 1
ATOM 1421 C C . CYS A 1 180 ? 2.312 15.094 3.480 1.00 95.06 180 CYS A C 1
ATOM 1423 O O . CYS A 1 180 ? 2.517 15.660 2.410 1.00 95.06 180 CYS A O 1
ATOM 1425 N N . ALA A 1 181 ? 2.084 13.782 3.554 1.00 96.00 181 ALA A N 1
ATOM 1426 C CA . ALA A 1 181 ? 1.986 12.927 2.375 1.00 96.00 181 ALA A CA 1
ATOM 1427 C C . ALA A 1 181 ? 0.874 13.409 1.432 1.00 96.00 181 ALA A C 1
ATOM 1429 O O . ALA A 1 181 ? 1.103 13.553 0.235 1.00 96.00 181 ALA A O 1
ATOM 1430 N N . ILE A 1 182 ? -0.304 13.748 1.972 1.00 95.69 182 ILE A N 1
ATOM 1431 C CA . ILE A 1 182 ? -1.429 14.279 1.185 1.00 95.69 182 ILE A CA 1
ATOM 1432 C C . ILE A 1 182 ? -1.035 15.570 0.459 1.00 95.69 182 ILE A C 1
ATOM 1434 O O . ILE A 1 182 ? -1.312 15.710 -0.731 1.00 95.69 182 ILE A O 1
ATOM 1438 N N . LYS A 1 183 ? -0.355 16.495 1.144 1.00 95.38 183 LYS A N 1
ATOM 1439 C CA . LYS A 1 183 ? 0.144 17.726 0.523 1.00 95.38 183 LYS A CA 1
ATOM 1440 C C . LYS A 1 183 ? 1.160 17.436 -0.586 1.00 95.38 183 LYS A C 1
ATOM 1442 O O . LYS A 1 183 ? 1.030 17.974 -1.677 1.00 95.38 183 LYS A O 1
ATOM 1447 N N . GLN A 1 184 ? 2.123 16.549 -0.338 1.00 96.38 184 GLN A N 1
ATOM 1448 C CA . GLN A 1 184 ? 3.107 16.156 -1.349 1.00 96.38 184 GLN A CA 1
ATOM 1449 C C . GLN A 1 184 ? 2.447 15.536 -2.585 1.00 96.38 184 GLN A C 1
ATOM 1451 O O . GLN A 1 184 ? 2.837 15.845 -3.706 1.00 96.38 184 GLN A O 1
ATOM 1456 N N . PHE A 1 185 ? 1.418 14.703 -2.409 1.00 95.56 185 PHE A N 1
ATOM 1457 C CA . PHE A 1 185 ? 0.654 14.172 -3.537 1.00 95.56 185 PHE A CA 1
ATOM 1458 C C . PHE A 1 185 ? -0.040 15.274 -4.331 1.00 95.56 185 PHE A C 1
ATOM 1460 O O . PHE A 1 185 ? 0.016 15.261 -5.556 1.00 95.56 185 PHE A O 1
ATOM 1467 N N . GLN A 1 186 ? -0.667 16.233 -3.649 1.00 94.50 186 GLN A N 1
ATOM 1468 C CA . GLN A 1 186 ? -1.312 17.366 -4.306 1.00 94.50 186 GLN A CA 1
ATOM 1469 C C . GLN A 1 186 ? -0.315 18.185 -5.141 1.00 94.50 186 GLN A C 1
ATOM 1471 O O . GLN A 1 186 ? -0.655 18.603 -6.247 1.00 94.50 186 GLN A O 1
ATOM 1476 N N . ASP A 1 187 ? 0.899 18.382 -4.625 1.00 94.25 187 ASP A N 1
ATOM 1477 C CA . ASP A 1 187 ? 1.930 19.194 -5.271 1.00 94.25 187 ASP A CA 1
ATOM 1478 C C . ASP A 1 187 ? 2.621 18.444 -6.432 1.00 94.25 187 ASP A C 1
ATOM 1480 O O . ASP A 1 187 ? 2.867 19.033 -7.483 1.00 94.25 187 ASP A O 1
ATOM 1484 N N . ASN A 1 188 ? 2.887 17.139 -6.283 1.00 93.94 188 ASN A N 1
ATOM 1485 C CA . ASN A 1 188 ? 3.773 16.392 -7.188 1.00 93.94 188 ASN A CA 1
ATOM 1486 C C . ASN A 1 188 ? 3.042 15.515 -8.221 1.00 93.94 188 ASN A C 1
ATOM 1488 O O . ASN A 1 188 ? 3.563 15.306 -9.320 1.00 93.94 188 ASN A O 1
ATOM 1492 N N . MET A 1 189 ? 1.837 15.005 -7.922 1.00 87.31 189 MET A N 1
ATOM 1493 C CA . MET A 1 189 ? 1.114 14.100 -8.834 1.00 87.31 189 MET A CA 1
ATOM 1494 C C . MET A 1 189 ? 0.885 14.637 -10.254 1.00 87.31 189 MET A C 1
ATOM 1496 O O . MET A 1 189 ? 0.987 13.829 -11.185 1.00 87.31 189 MET A O 1
ATOM 1500 N N . PRO A 1 190 ? 0.609 15.940 -10.480 1.00 86.50 190 PRO A N 1
ATOM 1501 C CA . PRO A 1 190 ? 0.449 16.470 -11.835 1.00 86.50 190 PRO A CA 1
ATOM 1502 C C . PRO A 1 190 ? 1.650 16.202 -12.756 1.00 86.50 190 PRO A C 1
ATOM 1504 O O . PRO A 1 190 ? 1.491 16.125 -13.976 1.00 86.50 190 PRO A O 1
ATOM 1507 N N . GLU A 1 191 ? 2.846 16.033 -12.190 1.00 87.62 191 GLU A N 1
ATOM 1508 C CA . GLU A 1 191 ? 4.068 15.710 -12.928 1.00 87.62 191 GLU A CA 1
ATOM 1509 C C . GLU A 1 191 ? 4.387 14.210 -12.883 1.00 87.62 191 GLU A C 1
ATOM 1511 O O . GLU A 1 191 ? 4.720 13.614 -13.906 1.00 87.62 191 GLU A O 1
ATOM 1516 N N . THR A 1 192 ? 4.239 13.571 -11.721 1.00 88.00 192 THR A N 1
ATOM 1517 C CA . THR A 1 192 ? 4.691 12.186 -11.495 1.00 88.00 192 THR A CA 1
ATOM 1518 C C . THR A 1 192 ? 3.712 11.113 -11.975 1.00 88.00 192 THR A C 1
ATOM 1520 O O . THR A 1 192 ? 4.100 9.956 -12.146 1.00 88.00 192 THR A O 1
ATOM 1523 N N . SER A 1 193 ? 2.448 11.479 -12.206 1.00 86.44 193 SER A N 1
ATOM 1524 C CA . SER A 1 193 ? 1.361 10.545 -12.532 1.00 86.44 193 SER A CA 1
ATOM 1525 C C . SER A 1 193 ? 0.663 10.852 -13.862 1.00 86.44 193 SER A C 1
ATOM 1527 O O . SER A 1 193 ? -0.469 10.437 -14.094 1.00 86.44 193 SER A O 1
ATOM 1529 N N . GLN A 1 194 ? 1.349 11.544 -14.778 1.00 87.19 194 GLN A N 1
ATOM 1530 C CA . GLN A 1 194 ? 0.788 11.968 -16.069 1.00 87.19 194 GLN A CA 1
ATOM 1531 C C . GLN A 1 194 ? 0.194 10.824 -16.901 1.00 87.19 194 GLN A C 1
ATOM 1533 O O . GLN A 1 194 ? -0.792 11.036 -17.606 1.00 87.19 194 GLN A O 1
ATOM 1538 N N . CYS A 1 195 ? 0.749 9.613 -16.790 1.00 85.94 195 CYS A N 1
ATOM 1539 C CA . CYS A 1 195 ? 0.217 8.430 -17.462 1.00 85.94 195 CYS A CA 1
ATOM 1540 C C . CYS A 1 195 ? -1.217 8.090 -17.031 1.00 85.94 195 CYS A C 1
ATOM 1542 O O . CYS A 1 195 ? -1.981 7.598 -17.847 1.00 85.94 195 CYS A O 1
ATOM 1544 N N . LEU A 1 196 ? -1.641 8.428 -15.811 1.00 84.94 196 LEU A N 1
ATOM 1545 C CA . LEU A 1 196 ? -2.995 8.122 -15.342 1.00 84.94 196 LEU A CA 1
ATOM 1546 C C . LEU A 1 196 ? -4.081 8.964 -16.032 1.00 84.94 196 LEU A C 1
ATOM 1548 O O . LEU A 1 196 ? -5.262 8.618 -15.984 1.00 84.94 196 LEU A O 1
ATOM 1552 N N . TYR A 1 197 ? -3.708 10.083 -16.660 1.00 80.44 197 TYR A N 1
ATOM 1553 C CA . TYR A 1 197 ? -4.652 11.016 -17.266 1.00 80.44 197 TYR A CA 1
ATOM 1554 C C . TYR A 1 197 ? -4.831 10.754 -18.767 1.00 80.44 197 TYR A C 1
ATOM 1556 O O . TYR A 1 197 ? -3.886 10.469 -19.497 1.00 80.44 197 TYR A O 1
ATOM 1564 N N . ASN A 1 198 ? -6.062 10.941 -19.257 1.00 63.91 198 ASN A N 1
ATOM 1565 C CA . ASN A 1 198 ? -6.417 10.951 -20.686 1.00 63.91 198 ASN A CA 1
ATOM 1566 C C . ASN A 1 198 ? -6.155 9.653 -21.466 1.00 63.91 198 ASN A C 1
ATOM 1568 O O . ASN A 1 198 ? -6.114 9.672 -22.700 1.00 63.91 198 ASN A O 1
ATOM 1572 N N . GLN A 1 199 ? -6.031 8.519 -20.784 1.00 65.88 199 GLN A N 1
ATOM 1573 C CA . GLN A 1 199 ? -5.845 7.241 -21.451 1.00 65.88 199 GLN A CA 1
ATOM 1574 C C . GLN A 1 199 ? -7.148 6.479 -21.669 1.00 65.88 199 GLN A C 1
ATOM 1576 O O . GLN A 1 199 ? -8.103 6.560 -20.894 1.00 65.88 199 GLN A O 1
ATOM 1581 N N . LYS A 1 200 ? -7.182 5.698 -22.754 1.00 66.50 200 LYS A N 1
ATOM 1582 C CA . LYS A 1 200 ? -8.249 4.722 -22.954 1.00 66.50 200 LYS A CA 1
ATOM 1583 C C . LYS A 1 200 ? -8.108 3.658 -21.882 1.00 66.50 200 LYS A C 1
ATOM 1585 O O . LYS A 1 200 ? -7.089 2.980 -21.812 1.00 66.50 200 LYS A O 1
ATOM 1590 N N . LEU A 1 201 ? -9.162 3.509 -21.095 1.00 68.88 201 LEU A N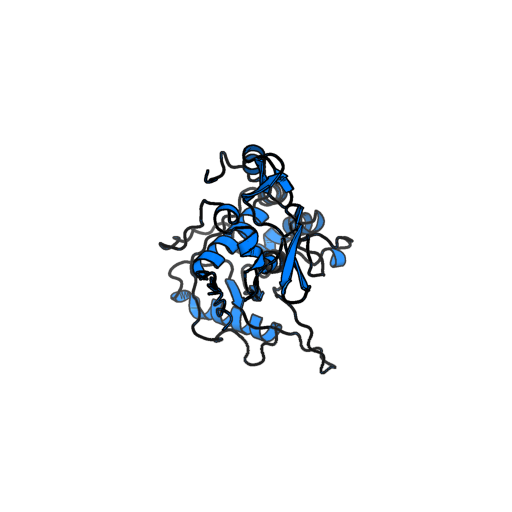 1
ATOM 1591 C CA . LEU A 1 201 ? -9.280 2.448 -20.116 1.00 68.88 201 LEU A CA 1
ATOM 1592 C C . LEU A 1 201 ? -8.970 1.093 -20.766 1.00 68.88 201 LEU A C 1
ATOM 1594 O O . LEU A 1 201 ? -9.659 0.674 -21.699 1.00 68.88 201 LEU A O 1
ATOM 1598 N N . GLY A 1 202 ? -7.924 0.430 -20.272 1.00 65.81 202 GLY A N 1
ATOM 1599 C CA . GLY A 1 202 ? -7.596 -0.930 -20.678 1.00 65.81 202 GLY A CA 1
ATOM 1600 C C . GLY A 1 202 ? -8.758 -1.879 -20.383 1.00 65.81 202 GLY A C 1
ATOM 1601 O O . GLY A 1 202 ? -9.486 -1.707 -19.397 1.00 65.81 202 GLY A O 1
ATOM 1602 N N . VAL A 1 203 ? -8.936 -2.881 -21.245 1.00 73.25 203 VAL A N 1
ATOM 1603 C CA . VAL A 1 203 ? -9.857 -3.988 -20.973 1.00 73.25 203 VAL A CA 1
ATOM 1604 C C . VAL A 1 203 ? -9.254 -4.812 -19.841 1.00 73.25 203 VAL A C 1
ATOM 1606 O O . VAL A 1 203 ? -8.125 -5.281 -19.958 1.00 73.25 203 VAL A O 1
ATOM 1609 N N . VAL A 1 204 ? -9.998 -4.967 -18.747 1.00 76.69 204 VAL A N 1
ATOM 1610 C CA . VAL A 1 204 ? -9.622 -5.871 -17.655 1.00 76.69 204 VAL A CA 1
ATOM 1611 C C . VAL A 1 204 ? -9.926 -7.294 -18.125 1.00 76.69 204 VAL A C 1
ATOM 1613 O O . VAL A 1 204 ? -11.090 -7.563 -18.425 1.00 76.69 204 VAL A O 1
ATOM 1616 N N . PRO A 1 205 ? -8.932 -8.193 -18.238 1.00 75.19 205 PRO A N 1
ATOM 1617 C CA . PRO A 1 205 ? -9.208 -9.556 -18.666 1.00 75.19 205 PRO A CA 1
ATOM 1618 C C . PRO A 1 205 ? -9.998 -10.326 -17.599 1.00 75.19 205 PRO A C 1
ATOM 1620 O O . PRO A 1 205 ? -9.906 -10.042 -16.397 1.00 75.19 205 PRO A O 1
ATOM 1623 N N . ASP A 1 206 ? -10.743 -11.339 -18.041 1.00 72.94 206 ASP A N 1
ATOM 1624 C CA . ASP A 1 206 ? -11.511 -12.207 -17.150 1.00 72.94 206 ASP A CA 1
ATOM 1625 C C . ASP A 1 206 ? -10.611 -12.804 -16.052 1.00 72.94 206 ASP A C 1
ATOM 1627 O O . ASP A 1 206 ? -9.516 -13.303 -16.309 1.00 72.94 206 ASP A O 1
ATOM 1631 N N . GLY A 1 207 ? -11.074 -12.743 -14.800 1.00 72.12 207 GLY A N 1
ATOM 1632 C CA . GLY A 1 207 ? -10.320 -13.206 -13.625 1.00 72.12 207 GLY A CA 1
ATOM 1633 C C . GLY A 1 207 ? -9.420 -12.156 -12.956 1.00 72.12 207 GLY A C 1
ATOM 1634 O O . GLY A 1 207 ? -8.934 -12.405 -11.846 1.00 72.12 207 GLY A O 1
ATOM 1635 N N . PHE A 1 208 ? -9.259 -10.971 -13.559 1.00 77.00 208 PHE A N 1
ATOM 1636 C CA . PHE A 1 208 ? -8.536 -9.834 -12.968 1.00 77.00 208 PHE A CA 1
ATOM 1637 C C . PHE A 1 208 ? -9.436 -8.718 -12.431 1.00 77.00 208 PHE A C 1
ATOM 1639 O O . PHE A 1 208 ? -8.943 -7.714 -11.915 1.00 77.00 208 PHE A O 1
ATOM 1646 N N . HIS A 1 209 ? -10.755 -8.904 -12.486 1.00 83.56 209 HIS A N 1
ATOM 1647 C CA . HIS A 1 209 ? -11.689 -8.003 -11.823 1.00 83.56 209 HIS A CA 1
ATOM 1648 C C . HIS A 1 209 ? -11.409 -7.920 -10.320 1.00 83.56 209 HIS A C 1
ATOM 1650 O O . HIS A 1 209 ? -11.191 -8.928 -9.638 1.00 83.56 209 HIS A O 1
ATOM 1656 N N . MET A 1 210 ? -11.433 -6.690 -9.810 1.00 85.50 210 MET A N 1
ATOM 1657 C CA . MET A 1 210 ? -11.257 -6.425 -8.391 1.00 85.50 210 MET A CA 1
ATOM 1658 C C . MET A 1 210 ? -12.414 -7.030 -7.588 1.00 85.50 210 MET A C 1
ATOM 1660 O O . MET A 1 210 ? -13.569 -6.901 -8.000 1.00 85.50 210 MET A O 1
ATOM 1664 N N . PRO A 1 211 ? -12.141 -7.669 -6.437 1.00 88.56 211 PRO A N 1
ATOM 1665 C CA . PRO A 1 211 ? -13.197 -8.204 -5.595 1.00 88.56 211 PRO A CA 1
ATOM 1666 C C . PRO A 1 211 ? -14.093 -7.079 -5.057 1.00 88.56 211 PRO A C 1
ATOM 1668 O O . PRO A 1 211 ? -13.623 -6.002 -4.665 1.00 88.56 211 PRO A O 1
ATOM 1671 N N . GLU A 1 212 ? -15.396 -7.350 -5.020 1.00 89.25 212 GLU A N 1
ATOM 1672 C CA . GLU A 1 212 ? -16.381 -6.453 -4.408 1.00 89.25 212 GLU A CA 1
ATOM 1673 C C . GLU A 1 212 ? -16.324 -6.509 -2.879 1.00 89.25 212 GLU A C 1
ATOM 1675 O O . GLU A 1 212 ? -16.419 -5.473 -2.218 1.00 89.25 212 GLU A O 1
ATOM 1680 N N . ASP A 1 213 ? -16.133 -7.713 -2.330 1.00 92.44 213 ASP A N 1
ATOM 1681 C CA . ASP A 1 213 ? -15.991 -7.947 -0.895 1.00 92.44 213 ASP A CA 1
ATOM 1682 C C . ASP A 1 213 ? -14.752 -7.232 -0.332 1.00 92.44 213 ASP A C 1
ATOM 1684 O O . ASP A 1 213 ? -13.705 -7.134 -0.982 1.00 92.44 213 ASP A O 1
ATOM 1688 N N . LEU A 1 214 ? -14.835 -6.805 0.928 1.00 93.75 214 LEU A N 1
ATOM 1689 C CA . LEU A 1 214 ? -13.672 -6.299 1.657 1.00 93.75 214 LEU A CA 1
ATOM 1690 C C . LEU A 1 214 ? -12.730 -7.444 2.089 1.00 93.75 214 LEU A C 1
ATOM 1692 O O . LEU A 1 214 ? -13.203 -8.548 2.367 1.00 93.75 214 LEU A O 1
ATOM 1696 N N . PRO A 1 215 ? -11.408 -7.214 2.208 1.00 92.88 215 PRO A N 1
ATOM 1697 C CA . PRO A 1 215 ? -10.458 -8.275 2.550 1.00 92.88 215 PRO A CA 1
ATOM 1698 C C . PRO A 1 215 ? -10.766 -9.003 3.869 1.00 92.88 215 PRO A C 1
ATOM 1700 O O . PRO A 1 215 ? -10.677 -10.226 3.923 1.00 92.88 215 PRO A O 1
ATOM 1703 N N . GLY A 1 216 ? -11.220 -8.294 4.905 1.00 93.06 216 GLY A N 1
ATOM 1704 C CA . GLY A 1 216 ? -11.613 -8.864 6.200 1.00 93.06 216 GLY A CA 1
ATOM 1705 C C . GLY A 1 216 ? -12.921 -9.669 6.191 1.00 93.06 216 GLY A C 1
ATOM 1706 O O . GLY A 1 216 ? -13.268 -10.282 7.195 1.00 93.06 216 GLY A O 1
ATOM 1707 N N . GLN A 1 217 ? -13.649 -9.688 5.067 1.00 92.00 217 GLN A N 1
ATOM 1708 C CA . GLN A 1 217 ? -14.790 -10.590 4.828 1.00 92.00 217 GLN A CA 1
ATOM 1709 C C . GLN A 1 217 ? -14.343 -11.944 4.259 1.00 92.00 217 GLN A C 1
ATOM 1711 O O . GLN A 1 217 ? -15.134 -12.879 4.140 1.00 92.00 217 GLN A O 1
ATOM 1716 N N . VAL A 1 218 ? -13.075 -12.038 3.858 1.00 91.31 218 VAL A N 1
ATOM 1717 C CA . VAL A 1 218 ? -12.505 -13.193 3.161 1.00 91.31 218 VAL A CA 1
ATOM 1718 C C . VAL A 1 218 ? -11.360 -13.815 3.941 1.00 91.31 218 VAL A C 1
ATOM 1720 O O . VAL A 1 218 ? -11.222 -15.038 3.935 1.00 91.31 218 VAL A O 1
ATOM 1723 N N . PHE A 1 219 ? -10.566 -12.986 4.611 1.00 89.00 219 PHE A N 1
ATOM 1724 C CA . PHE A 1 219 ? -9.502 -13.395 5.509 1.00 89.00 219 PHE A CA 1
ATOM 1725 C C . PHE A 1 219 ? -9.897 -13.033 6.933 1.00 89.00 219 PHE A C 1
ATOM 1727 O O . PHE A 1 219 ? -10.170 -11.874 7.244 1.00 89.00 219 PHE A O 1
ATOM 1734 N N . THR A 1 220 ? -9.940 -14.043 7.794 1.00 87.94 220 THR A N 1
ATOM 1735 C CA . THR A 1 220 ? -10.195 -13.849 9.219 1.00 87.94 220 THR A CA 1
ATOM 1736 C C . THR A 1 220 ? -9.013 -13.146 9.882 1.00 87.94 220 THR A C 1
ATOM 1738 O O . THR A 1 220 ? -7.893 -13.138 9.369 1.00 87.94 220 THR A O 1
ATOM 1741 N N . ASP A 1 221 ? -9.234 -12.598 11.071 1.00 86.38 221 ASP A N 1
ATOM 1742 C CA . ASP A 1 221 ? -8.150 -12.069 11.898 1.00 86.38 221 ASP A CA 1
ATOM 1743 C C . ASP A 1 221 ? -7.085 -13.147 12.193 1.00 86.38 221 ASP A C 1
ATOM 1745 O O . ASP A 1 221 ? -5.884 -12.891 12.112 1.00 86.38 221 ASP A O 1
ATOM 1749 N N . LEU A 1 222 ? -7.494 -14.402 12.390 1.00 82.56 222 LEU A N 1
ATOM 1750 C CA . LEU A 1 222 ? -6.562 -15.527 12.486 1.00 82.56 222 LEU A CA 1
ATOM 1751 C C . LEU A 1 222 ? -5.781 -15.796 11.192 1.00 82.56 222 LEU A C 1
ATOM 1753 O O . LEU A 1 222 ? -4.628 -16.215 11.281 1.00 82.56 222 LEU A O 1
ATOM 1757 N N . ASP A 1 223 ? -6.355 -15.574 10.008 1.00 85.69 223 ASP A N 1
ATOM 1758 C CA . ASP A 1 223 ? -5.616 -15.717 8.745 1.00 85.69 223 ASP A CA 1
ATOM 1759 C C . ASP A 1 223 ? -4.521 -14.656 8.627 1.00 85.69 223 ASP A C 1
ATOM 1761 O O . ASP A 1 223 ? -3.410 -14.977 8.200 1.00 85.69 223 ASP A O 1
ATOM 1765 N N . VAL A 1 224 ? -4.788 -13.438 9.114 1.00 83.94 224 VAL A N 1
ATOM 1766 C CA . VAL A 1 224 ? -3.780 -12.375 9.235 1.00 83.94 224 VAL A CA 1
ATOM 1767 C C . VAL A 1 224 ? -2.608 -12.824 10.113 1.00 83.94 224 VAL A C 1
ATOM 1769 O O . VAL A 1 224 ? -1.454 -12.655 9.728 1.00 83.94 224 VAL A O 1
ATOM 1772 N N . CYS A 1 225 ? -2.873 -13.497 11.238 1.00 81.56 225 CYS A N 1
ATOM 1773 C CA . CYS A 1 225 ? -1.811 -14.072 12.072 1.00 81.56 225 CYS A CA 1
ATOM 1774 C C . CYS A 1 225 ? -1.061 -15.245 11.411 1.00 81.56 225 CYS A C 1
ATOM 1776 O O . CYS A 1 225 ? 0.112 -15.464 11.718 1.00 81.56 225 CYS A O 1
ATOM 1778 N N . ARG A 1 226 ? -1.744 -16.076 10.609 1.00 78.81 226 ARG A N 1
ATOM 1779 C CA . ARG A 1 226 ? -1.179 -17.316 10.034 1.00 78.81 226 ARG A CA 1
ATOM 1780 C C . ARG A 1 226 ? -0.361 -17.074 8.783 1.00 78.81 226 ARG A C 1
ATOM 1782 O O . ARG A 1 226 ? 0.463 -17.921 8.442 1.00 78.81 226 ARG A O 1
ATOM 1789 N N . MET A 1 227 ? -0.612 -15.983 8.070 1.00 76.31 227 MET A N 1
ATOM 1790 C CA . MET A 1 227 ? 0.050 -15.748 6.798 1.00 76.31 227 MET A CA 1
ATOM 1791 C C . MET A 1 227 ? 1.576 -15.727 6.970 1.00 76.31 227 MET A C 1
ATOM 1793 O O . MET A 1 227 ? 2.103 -15.114 7.896 1.00 76.31 227 MET A O 1
ATOM 1797 N N . GLY A 1 228 ? 2.266 -16.505 6.131 1.00 64.94 228 GLY A N 1
ATOM 1798 C CA . GLY A 1 228 ? 3.720 -16.687 6.195 1.00 64.94 228 GLY A CA 1
ATOM 1799 C C . GLY A 1 228 ? 4.227 -17.499 7.396 1.00 64.94 228 GLY A C 1
ATOM 1800 O O . GLY A 1 228 ? 5.429 -17.724 7.519 1.00 64.94 228 GLY A O 1
ATOM 1801 N N . LYS A 1 229 ? 3.347 -17.973 8.292 1.00 72.31 229 LYS A N 1
ATOM 1802 C CA . LYS A 1 229 ? 3.716 -18.542 9.598 1.00 72.31 229 LYS A CA 1
ATOM 1803 C C . LYS A 1 229 ? 3.139 -19.955 9.767 1.00 72.31 229 LYS A C 1
ATOM 1805 O O . LYS A 1 229 ? 1.942 -20.160 9.931 1.00 72.31 229 LYS A O 1
ATOM 1810 N N . SER A 1 230 ? 4.011 -20.966 9.806 1.00 59.66 230 SER A N 1
ATOM 1811 C CA . SER A 1 230 ? 3.631 -22.380 10.016 1.00 59.66 230 SER A CA 1
ATOM 1812 C C . SER A 1 230 ? 3.507 -22.749 11.505 1.00 59.66 230 SER A C 1
ATOM 1814 O O . SER A 1 230 ? 4.145 -23.692 11.979 1.00 59.66 230 SER A O 1
ATOM 1816 N N . VAL A 1 231 ? 2.735 -21.987 12.288 1.00 63.53 231 VAL A N 1
ATOM 1817 C CA . VAL A 1 231 ? 2.644 -22.175 13.749 1.00 63.53 231 VAL A CA 1
ATOM 1818 C C . VAL A 1 231 ? 1.208 -22.184 14.272 1.00 63.53 231 VAL A C 1
ATOM 1820 O O . VAL A 1 231 ? 0.326 -21.504 13.758 1.00 63.53 231 VAL A O 1
ATOM 1823 N N . ASN A 1 232 ? 0.979 -22.958 15.339 1.00 62.69 232 ASN A N 1
ATOM 1824 C CA . ASN A 1 232 ? -0.271 -22.902 16.098 1.00 62.69 232 ASN A CA 1
ATOM 1825 C C . ASN A 1 232 ? -0.331 -21.561 16.837 1.00 62.69 232 ASN A C 1
ATOM 1827 O O . ASN A 1 232 ? 0.561 -21.278 17.636 1.00 62.69 232 ASN A O 1
ATOM 1831 N N . ILE A 1 233 ? -1.373 -20.776 16.575 1.00 65.00 233 ILE A N 1
ATOM 1832 C CA . ILE A 1 233 ? -1.615 -19.488 17.233 1.00 65.00 233 ILE A CA 1
ATOM 1833 C C . ILE A 1 233 ? -2.424 -19.728 18.505 1.00 65.00 233 ILE A C 1
ATOM 1835 O O . ILE A 1 233 ? -3.426 -20.447 18.481 1.00 65.00 233 ILE A O 1
ATOM 1839 N N . ILE A 1 234 ? -1.961 -19.144 19.606 1.00 67.12 234 ILE A N 1
ATOM 1840 C CA . ILE A 1 234 ? -2.646 -19.097 20.908 1.00 67.12 234 ILE A CA 1
ATOM 1841 C C . ILE A 1 234 ? -3.113 -17.641 21.135 1.00 67.12 234 ILE A C 1
ATOM 1843 O O . ILE A 1 234 ? -2.786 -16.793 20.303 1.00 67.12 234 ILE A O 1
ATOM 1847 N N . PRO A 1 235 ? -3.964 -17.351 22.139 1.00 66.06 235 PRO A N 1
ATOM 1848 C CA . PRO A 1 235 ? -5.067 -16.399 21.986 1.00 66.06 235 PRO A CA 1
ATOM 1849 C C . PRO A 1 235 ? -4.593 -15.048 21.433 1.00 66.06 235 PRO A C 1
ATOM 1851 O O . PRO A 1 235 ? -3.646 -14.455 21.948 1.00 66.06 235 PRO A O 1
ATOM 1854 N N . ALA A 1 236 ? -5.259 -14.568 20.386 1.00 76.06 236 ALA A N 1
ATOM 1855 C CA . ALA A 1 236 ? -4.972 -13.263 19.820 1.00 76.06 236 ALA A CA 1
ATOM 1856 C C . ALA A 1 236 ? -5.715 -12.171 20.598 1.00 76.06 236 ALA A C 1
ATOM 1858 O O . ALA A 1 236 ? -6.881 -12.335 20.966 1.00 76.06 236 ALA A O 1
ATOM 1859 N N . ILE A 1 237 ? -5.033 -11.059 20.855 1.00 82.75 237 ILE A N 1
ATOM 1860 C CA . ILE A 1 237 ? -5.594 -9.902 21.546 1.00 82.75 237 ILE A CA 1
ATOM 1861 C C . ILE A 1 237 ? -5.954 -8.874 20.484 1.00 82.75 237 ILE A C 1
ATOM 1863 O O . ILE A 1 237 ? -5.129 -8.506 19.651 1.00 82.75 237 ILE A O 1
ATOM 1867 N N . ARG A 1 238 ? -7.209 -8.430 20.505 1.00 86.19 238 ARG A N 1
ATOM 1868 C CA . ARG A 1 238 ? -7.701 -7.364 19.638 1.00 86.19 238 ARG A CA 1
ATOM 1869 C C . ARG A 1 238 ? -7.789 -6.069 20.424 1.00 86.19 238 ARG A C 1
ATOM 1871 O O . ARG A 1 238 ? -8.796 -5.812 21.077 1.00 86.19 238 ARG A O 1
ATOM 1878 N N . GLU A 1 239 ? -6.750 -5.248 20.347 1.00 88.19 239 GLU A N 1
ATOM 1879 C CA . GLU A 1 239 ? -6.755 -3.928 20.977 1.00 88.19 239 GLU A CA 1
ATOM 1880 C C . GLU A 1 239 ? -7.463 -2.880 20.112 1.00 88.19 239 GLU A C 1
ATOM 1882 O O . GLU A 1 239 ? -8.211 -2.050 20.624 1.00 88.19 239 GLU A O 1
ATOM 1887 N N . SER A 1 240 ? -7.241 -2.904 18.796 1.00 90.81 240 SER A N 1
ATOM 1888 C CA . SER A 1 240 ? -7.914 -2.011 17.846 1.00 90.81 240 SER A CA 1
ATOM 1889 C C . SER A 1 240 ? -7.820 -2.549 16.417 1.00 90.81 240 SER A C 1
ATOM 1891 O O . SER A 1 240 ? -7.109 -3.510 16.144 1.00 90.81 240 SER A O 1
ATOM 1893 N N . CYS A 1 241 ? -8.465 -1.880 15.463 1.00 91.62 241 CYS A N 1
ATOM 1894 C CA . CYS A 1 241 ? -8.286 -2.196 14.044 1.00 91.62 241 CYS A CA 1
ATOM 1895 C C . CYS A 1 241 ? -6.849 -1.975 13.539 1.00 91.62 241 CYS A C 1
ATOM 1897 O O . CYS A 1 241 ? -6.455 -2.573 12.548 1.00 91.62 241 CYS A O 1
ATOM 1899 N N . ARG A 1 242 ? -6.046 -1.159 14.232 1.00 91.00 242 ARG A N 1
ATOM 1900 C CA . ARG A 1 242 ? -4.628 -0.922 13.910 1.00 91.00 242 ARG A CA 1
ATOM 1901 C C . ARG A 1 242 ? -3.669 -1.836 14.658 1.00 91.00 242 ARG A C 1
ATOM 1903 O O . ARG A 1 242 ? -2.468 -1.767 14.419 1.00 91.00 242 ARG A O 1
ATOM 1910 N N . LYS A 1 243 ? -4.183 -2.610 15.614 1.00 89.62 243 LYS A N 1
ATOM 1911 C CA . LYS A 1 243 ? -3.364 -3.376 16.542 1.00 89.62 243 LYS A CA 1
ATOM 1912 C C . LYS A 1 243 ? -4.063 -4.662 16.934 1.00 89.62 243 LYS A C 1
ATOM 1914 O O . LYS A 1 243 ? -4.984 -4.658 17.753 1.00 89.62 243 LYS A O 1
ATOM 1919 N N . TYR A 1 244 ? -3.580 -5.734 16.333 1.00 89.00 244 TYR A N 1
ATOM 1920 C CA . TYR A 1 244 ? -3.980 -7.092 16.617 1.00 89.00 244 TYR A CA 1
ATOM 1921 C C . TYR A 1 244 ? -2.737 -7.914 16.925 1.00 89.00 244 TYR A C 1
ATOM 1923 O O . TYR A 1 244 ? -1.848 -8.063 16.086 1.00 89.00 244 TYR A O 1
ATOM 1931 N N . THR A 1 245 ? -2.653 -8.390 18.162 1.00 88.81 245 THR A N 1
ATOM 1932 C CA . THR A 1 245 ? -1.465 -9.054 18.692 1.00 88.81 245 THR A CA 1
ATOM 1933 C C . THR A 1 245 ? -1.680 -10.562 18.729 1.00 88.81 245 THR A C 1
ATOM 1935 O O . THR A 1 245 ? -2.549 -11.060 19.443 1.00 88.81 245 THR A O 1
ATOM 1938 N N . CYS A 1 246 ? -0.861 -11.299 17.984 1.00 86.06 246 CYS A N 1
ATOM 1939 C CA . CYS A 1 246 ? -0.912 -12.753 17.890 1.00 86.06 246 CYS A CA 1
ATOM 1940 C C . CYS A 1 246 ? 0.224 -13.384 18.699 1.00 86.06 246 CYS A C 1
ATOM 1942 O O . CYS A 1 246 ? 1.383 -12.977 18.569 1.00 86.06 246 CYS A O 1
ATOM 1944 N N . GLN A 1 247 ? -0.081 -14.434 19.464 1.00 83.81 247 GLN A N 1
ATOM 1945 C CA . GLN A 1 247 ? 0.946 -15.264 20.087 1.00 83.81 247 GLN A CA 1
ATOM 1946 C C . GLN A 1 247 ? 1.370 -16.390 19.136 1.00 83.81 247 GLN A C 1
ATOM 1948 O O . GLN A 1 247 ? 0.571 -17.258 18.773 1.00 83.81 247 GLN A O 1
ATOM 1953 N N . LEU A 1 248 ? 2.646 -16.392 18.758 1.00 77.19 248 LEU A N 1
ATOM 1954 C CA . LEU A 1 248 ? 3.299 -17.463 18.011 1.00 77.19 248 LEU A CA 1
ATOM 1955 C C . LEU A 1 248 ? 3.853 -18.527 18.982 1.00 77.19 248 LEU A C 1
ATOM 1957 O O . LEU A 1 248 ? 3.771 -18.401 20.208 1.00 77.19 248 LEU A O 1
ATOM 1961 N N . ARG A 1 249 ? 4.433 -19.613 18.451 1.00 71.69 249 ARG A N 1
ATOM 1962 C CA . ARG A 1 249 ? 5.104 -20.624 19.292 1.00 71.69 249 ARG A CA 1
ATOM 1963 C C . ARG A 1 249 ? 6.224 -19.982 20.132 1.00 71.69 249 ARG A C 1
ATOM 1965 O O . ARG A 1 249 ? 6.854 -19.023 19.703 1.00 71.69 249 ARG A O 1
ATOM 1972 N N . TRP A 1 250 ? 6.491 -20.557 21.309 1.00 69.88 250 TRP A N 1
ATOM 1973 C CA . TRP A 1 250 ? 7.584 -20.153 22.215 1.00 69.88 250 TRP A CA 1
ATOM 1974 C C . TRP A 1 250 ? 7.464 -18.739 22.806 1.00 69.88 250 TRP A C 1
ATOM 1976 O O . TRP A 1 250 ? 8.476 -18.087 23.035 1.00 69.88 250 TRP A O 1
ATOM 1986 N N . PHE A 1 251 ? 6.239 -18.266 23.070 1.00 70.25 251 PHE A N 1
ATOM 1987 C CA . PHE A 1 251 ? 5.981 -16.931 23.640 1.00 70.25 251 PHE A CA 1
ATOM 1988 C C . PHE A 1 251 ? 6.484 -15.763 22.779 1.00 70.25 251 PHE A C 1
ATOM 1990 O O . PHE A 1 251 ? 6.638 -14.650 23.277 1.00 70.25 251 PHE A O 1
ATOM 1997 N N . GLN A 1 252 ? 6.719 -15.999 21.488 1.00 79.00 252 GLN A N 1
ATOM 1998 C CA . GLN A 1 252 ? 6.951 -14.925 20.535 1.00 79.00 252 GLN A CA 1
ATOM 1999 C C . GLN A 1 252 ? 5.626 -14.240 20.206 1.00 79.00 252 GLN A C 1
ATOM 2001 O O . GLN A 1 252 ? 4.594 -14.899 20.070 1.00 79.00 252 GLN A O 1
ATOM 2006 N N . TRP A 1 253 ? 5.663 -12.922 20.058 1.00 82.38 253 TRP A N 1
ATOM 2007 C CA . TRP A 1 253 ? 4.498 -12.110 19.733 1.00 82.38 253 TRP A CA 1
ATOM 2008 C C . TRP A 1 253 ? 4.740 -11.380 18.421 1.00 82.38 253 TRP A C 1
ATOM 2010 O O . TRP A 1 253 ? 5.856 -10.952 18.133 1.00 82.38 253 TRP A O 1
ATOM 2020 N N . THR A 1 254 ? 3.689 -11.243 17.629 1.00 83.19 254 THR A N 1
ATOM 2021 C CA . THR A 1 254 ? 3.668 -10.405 16.429 1.00 83.19 254 THR A CA 1
ATOM 2022 C C . THR A 1 254 ? 2.436 -9.522 16.506 1.00 83.19 254 THR A C 1
ATOM 2024 O O . THR A 1 254 ? 1.418 -9.925 17.074 1.00 83.19 254 THR A O 1
ATOM 2027 N N . THR A 1 255 ? 2.530 -8.314 15.974 1.00 86.75 255 THR A N 1
ATOM 2028 C CA . THR A 1 255 ? 1.433 -7.355 15.998 1.00 86.75 255 THR A CA 1
ATOM 2029 C C . THR A 1 255 ? 1.257 -6.816 14.594 1.00 86.75 255 THR A C 1
ATOM 2031 O O . THR A 1 255 ? 2.239 -6.425 13.976 1.00 86.75 255 THR A O 1
ATOM 2034 N N . LEU A 1 256 ? 0.019 -6.847 14.115 1.00 87.75 256 LEU A N 1
ATOM 2035 C CA . LEU A 1 256 ? -0.369 -6.540 12.740 1.00 87.75 256 LEU A CA 1
ATOM 2036 C C . LEU A 1 256 ? -1.607 -5.633 12.766 1.00 87.75 256 LEU A C 1
ATOM 2038 O O . LEU A 1 256 ? -2.304 -5.544 13.788 1.00 87.75 256 LEU A O 1
ATOM 2042 N N . ALA A 1 257 ? -1.917 -4.983 11.647 1.00 89.94 257 ALA A N 1
ATOM 2043 C CA . ALA A 1 257 ? -3.214 -4.328 11.478 1.00 89.94 257 ALA A CA 1
ATOM 2044 C C . ALA A 1 257 ? -4.298 -5.335 11.052 1.00 89.94 257 ALA A C 1
ATOM 2046 O O . ALA A 1 257 ? -4.032 -6.290 10.324 1.00 89.94 257 ALA A O 1
ATOM 2047 N N . LEU A 1 258 ? -5.544 -5.110 11.480 1.00 91.12 258 LEU A N 1
ATOM 2048 C CA . LEU A 1 258 ? -6.685 -5.850 10.941 1.00 91.12 258 LEU A CA 1
ATOM 2049 C C . LEU A 1 258 ? -7.058 -5.301 9.567 1.00 91.12 258 LEU A C 1
ATOM 2051 O O . LEU A 1 258 ? -7.017 -4.094 9.329 1.00 91.12 258 LEU A O 1
ATOM 2055 N N . LEU A 1 259 ? -7.495 -6.201 8.693 1.00 92.31 259 LEU A N 1
ATOM 2056 C CA . LEU A 1 259 ? -7.905 -5.860 7.339 1.00 92.31 259 LEU A CA 1
ATOM 2057 C C . LEU A 1 259 ? -9.223 -5.083 7.313 1.00 92.31 259 LEU A C 1
ATOM 2059 O O . LEU A 1 259 ? -10.095 -5.270 8.171 1.00 92.31 259 LEU A O 1
ATOM 2063 N N . GLU A 1 260 ? -9.411 -4.259 6.283 1.00 93.19 260 GLU A N 1
ATOM 2064 C CA . GLU A 1 260 ? -10.676 -3.580 6.021 1.00 93.19 260 GLU A CA 1
ATOM 2065 C C . GLU A 1 260 ? -11.838 -4.577 5.962 1.00 93.19 260 GLU A C 1
ATOM 2067 O O . GLU A 1 260 ? -11.753 -5.614 5.310 1.00 93.19 260 GLU A O 1
ATOM 2072 N N . GLY A 1 261 ? -12.944 -4.267 6.637 1.00 94.44 261 GLY A N 1
ATOM 2073 C CA . GLY A 1 261 ? -14.113 -5.143 6.712 1.00 94.44 261 GLY A CA 1
ATOM 2074 C C . GLY A 1 261 ? -14.050 -6.207 7.807 1.00 94.44 261 GLY A C 1
ATOM 2075 O O . GLY A 1 261 ? -15.041 -6.906 7.994 1.00 94.44 261 GLY A O 1
ATOM 2076 N N . THR A 1 262 ? -12.943 -6.327 8.551 1.00 94.25 262 THR A N 1
ATOM 2077 C CA . THR A 1 262 ? -12.870 -7.249 9.698 1.00 94.25 262 THR A CA 1
ATOM 2078 C C . THR A 1 262 ? -13.875 -6.809 10.768 1.00 94.25 262 THR A C 1
ATOM 2080 O O . THR A 1 262 ? -13.841 -5.636 11.151 1.00 94.25 262 THR A O 1
ATOM 2083 N N . PRO A 1 263 ? -14.743 -7.692 11.295 1.00 93.06 263 PRO A N 1
ATOM 2084 C CA . PRO A 1 263 ? -15.671 -7.332 12.364 1.00 93.06 263 PRO A CA 1
ATOM 2085 C C . PRO A 1 263 ? -14.937 -6.770 13.583 1.00 93.06 263 PRO A C 1
ATOM 2087 O O . PRO A 1 263 ? -13.924 -7.325 14.007 1.00 93.06 263 PRO A O 1
ATOM 2090 N N . CYS A 1 264 ? -15.452 -5.704 14.183 1.00 92.31 264 CYS A N 1
ATOM 2091 C CA . CYS A 1 264 ? -14.907 -5.075 15.385 1.00 92.31 264 CYS A CA 1
ATOM 2092 C C . CYS A 1 264 ? -16.022 -4.791 16.407 1.00 92.31 264 CYS A C 1
ATOM 2094 O O . CYS A 1 264 ? -17.156 -5.244 16.255 1.00 92.31 264 CYS A O 1
ATOM 2096 N N . ASN A 1 265 ? -15.685 -4.115 17.508 1.00 86.06 265 ASN A N 1
ATOM 2097 C CA . ASN A 1 265 ? -16.608 -3.904 18.626 1.00 86.06 265 ASN A CA 1
ATOM 2098 C C . ASN A 1 265 ? -17.908 -3.199 18.186 1.00 86.06 265 ASN A C 1
ATOM 2100 O O . ASN A 1 265 ? -17.924 -2.444 17.217 1.00 86.06 265 ASN A O 1
ATOM 2104 N N . ASN A 1 266 ? -18.998 -3.423 18.928 1.00 86.56 266 ASN A N 1
ATOM 2105 C CA . ASN A 1 266 ? -20.310 -2.798 18.695 1.00 86.56 266 ASN A CA 1
ATOM 2106 C C . ASN A 1 266 ? -20.932 -3.092 17.313 1.00 86.56 266 ASN A C 1
ATOM 2108 O O . ASN A 1 266 ? -21.652 -2.257 16.775 1.00 86.56 266 ASN A O 1
ATOM 2112 N N . GLY A 1 267 ? -20.649 -4.262 16.727 1.00 86.56 267 GLY A N 1
ATOM 2113 C CA . GLY A 1 267 ? -21.197 -4.655 15.420 1.00 86.56 267 GLY A CA 1
ATOM 2114 C C . GLY A 1 267 ? -20.635 -3.853 14.241 1.00 86.56 267 GLY A C 1
ATOM 2115 O O . GLY A 1 267 ? -21.214 -3.864 13.158 1.00 86.56 267 GLY A O 1
ATOM 2116 N N . GLY A 1 268 ? -19.530 -3.133 14.453 1.00 94.50 268 GLY A N 1
ATOM 2117 C CA . GLY A 1 268 ? -18.831 -2.402 13.406 1.00 94.50 268 GLY A CA 1
ATOM 2118 C C . GLY A 1 268 ? -17.869 -3.274 12.600 1.00 94.50 268 GLY A C 1
ATOM 2119 O O . GLY A 1 268 ? -17.658 -4.455 12.881 1.00 94.50 268 GLY A O 1
ATOM 2120 N N . ILE A 1 269 ? -17.220 -2.642 11.629 1.00 95.62 269 ILE A N 1
ATOM 2121 C CA . ILE A 1 269 ? -16.117 -3.197 10.846 1.00 95.62 269 ILE A CA 1
ATOM 2122 C C . ILE A 1 269 ? -14.890 -2.286 10.909 1.00 95.62 269 ILE A C 1
ATOM 2124 O O . ILE A 1 269 ? -14.993 -1.064 11.066 1.00 95.62 269 ILE A O 1
ATOM 2128 N N . CYS A 1 270 ? -13.709 -2.878 10.764 1.00 94.56 270 CYS A N 1
ATOM 2129 C CA . CYS A 1 270 ? -12.471 -2.136 10.615 1.00 94.56 270 CYS A CA 1
ATOM 2130 C C . CYS A 1 270 ? -12.462 -1.383 9.287 1.00 94.56 270 CYS A C 1
ATOM 2132 O O . CYS A 1 270 ? -12.620 -1.962 8.216 1.00 94.56 270 CYS A O 1
ATOM 2134 N N . CYS A 1 271 ? -12.297 -0.069 9.370 1.00 93.81 271 CYS A N 1
ATOM 2135 C CA . CYS A 1 271 ? -12.376 0.851 8.252 1.00 93.81 271 CYS A CA 1
ATOM 2136 C C . CYS A 1 271 ? -11.366 1.981 8.458 1.00 93.81 271 CYS A C 1
ATOM 2138 O O . CYS A 1 271 ? -11.485 2.753 9.418 1.00 93.81 271 CYS A O 1
ATOM 2140 N N . ALA A 1 272 ? -10.359 2.063 7.581 1.00 90.31 272 ALA A N 1
ATOM 2141 C CA . ALA A 1 272 ? -9.261 3.027 7.702 1.00 90.31 272 ALA A CA 1
ATOM 2142 C C . ALA A 1 272 ? -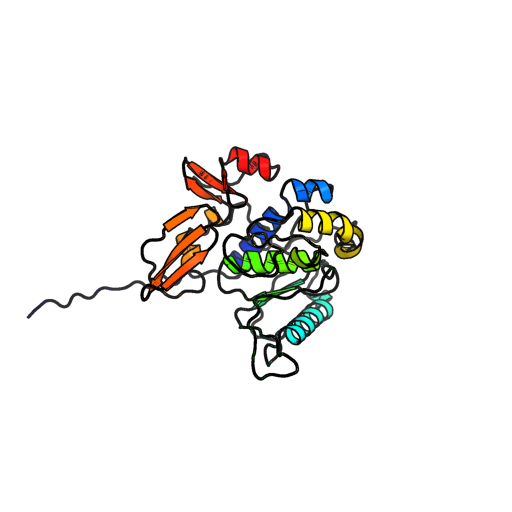8.586 2.986 9.092 1.00 90.31 272 ALA A C 1
ATOM 2144 O O . ALA A 1 272 ? -8.445 4.007 9.761 1.00 90.31 272 ALA A O 1
ATOM 2145 N N . GLY A 1 273 ? -8.298 1.783 9.602 1.00 89.69 273 GLY A N 1
ATOM 2146 C CA . GLY A 1 273 ? -7.697 1.602 10.930 1.00 89.69 273 GLY A CA 1
ATOM 2147 C C . GLY A 1 273 ? -8.610 1.930 12.127 1.00 89.69 273 GLY A C 1
ATOM 2148 O O . GLY A 1 273 ? -8.174 1.859 13.275 1.00 89.69 273 GLY A O 1
ATOM 2149 N N . THR A 1 274 ? -9.888 2.248 11.918 1.00 92.56 274 THR A N 1
ATOM 2150 C CA . THR A 1 274 ? -10.839 2.541 13.008 1.00 92.56 274 THR A CA 1
ATOM 2151 C C . THR A 1 274 ? -12.058 1.635 12.941 1.00 92.56 274 THR A C 1
ATOM 2153 O O . THR A 1 274 ? -12.439 1.185 11.865 1.00 92.56 274 THR A O 1
ATOM 2156 N N . CYS A 1 275 ? -12.673 1.351 14.088 1.00 95.00 275 CYS A N 1
ATOM 2157 C CA . CYS A 1 275 ? -13.927 0.608 14.116 1.00 95.00 275 CYS A CA 1
ATOM 2158 C C . CYS A 1 275 ? -15.081 1.555 13.764 1.00 95.00 275 CYS A C 1
ATOM 2160 O O . CYS A 1 275 ? -15.275 2.555 14.456 1.00 95.00 275 CYS A O 1
ATOM 2162 N N . LYS A 1 276 ? -15.811 1.271 12.682 1.00 95.25 276 LYS A N 1
ATOM 2163 C CA . LYS A 1 276 ? -16.927 2.094 12.188 1.00 95.25 276 LYS A CA 1
ATOM 2164 C C . LYS A 1 276 ? -18.154 1.231 11.912 1.00 95.25 276 LYS A C 1
ATOM 2166 O O . LYS A 1 276 ? -18.017 0.038 11.652 1.00 95.25 276 LYS A O 1
ATOM 2171 N N . SER A 1 277 ? -19.345 1.829 11.909 1.00 95.81 277 SER A N 1
ATOM 2172 C CA . SER A 1 277 ? -20.519 1.159 11.340 1.00 95.81 277 SER A CA 1
ATOM 2173 C C . SER A 1 277 ? -20.307 0.900 9.838 1.00 95.81 277 SER A C 1
ATOM 2175 O O . SER A 1 277 ? -19.503 1.577 9.185 1.00 95.81 277 SER A O 1
ATOM 2177 N N . VAL A 1 278 ? -21.027 -0.073 9.271 1.00 94.75 278 VAL A N 1
ATOM 2178 C CA . VAL A 1 278 ? -20.974 -0.351 7.822 1.00 94.75 278 VAL A CA 1
ATOM 2179 C C . VAL A 1 278 ? -21.381 0.887 7.015 1.00 94.75 278 VAL A C 1
ATOM 2181 O O . VAL A 1 278 ? -20.737 1.210 6.018 1.00 94.75 278 VAL A O 1
ATOM 2184 N N . GLU A 1 279 ? -22.395 1.623 7.477 1.00 95.12 279 GLU A N 1
ATOM 2185 C CA . GLU A 1 279 ? -22.878 2.847 6.830 1.00 95.12 279 GLU A CA 1
ATOM 2186 C C . GLU A 1 279 ? -21.828 3.968 6.859 1.00 95.12 279 GLU A C 1
ATOM 2188 O O . GLU A 1 279 ? -21.548 4.585 5.830 1.00 95.12 279 GLU A O 1
ATOM 2193 N N . ASP A 1 280 ? -21.187 4.205 8.006 1.00 95.88 280 ASP A N 1
ATOM 2194 C CA . ASP A 1 280 ? -20.141 5.229 8.121 1.00 95.88 280 ASP A CA 1
ATOM 2195 C C . ASP A 1 280 ? -18.908 4.875 7.290 1.00 95.88 280 ASP A C 1
ATOM 2197 O O . ASP A 1 280 ? -18.260 5.757 6.724 1.00 95.88 280 ASP A O 1
ATOM 2201 N N . CYS A 1 281 ? -18.585 3.585 7.180 1.00 94.94 281 CYS A N 1
ATOM 2202 C CA . CYS A 1 281 ? -17.506 3.132 6.315 1.00 94.94 281 CYS A CA 1
ATOM 2203 C C . CYS A 1 281 ? -17.850 3.307 4.823 1.00 94.94 281 CYS A C 1
ATOM 2205 O O . CYS A 1 281 ? -17.007 3.765 4.049 1.00 94.94 281 CYS A O 1
ATOM 2207 N N . ALA A 1 282 ? -19.093 3.027 4.415 1.00 94.19 282 ALA A N 1
ATOM 2208 C CA . ALA A 1 282 ? -19.568 3.285 3.054 1.00 94.19 282 ALA A CA 1
ATOM 2209 C C . ALA A 1 282 ? -19.480 4.783 2.707 1.00 94.19 282 ALA A C 1
ATOM 2211 O O . ALA A 1 282 ? -18.913 5.159 1.676 1.00 94.19 282 ALA A O 1
ATOM 2212 N N . LYS A 1 283 ? -19.936 5.650 3.623 1.00 94.81 283 LYS A N 1
ATOM 2213 C CA . LYS A 1 283 ? -19.810 7.113 3.512 1.00 94.81 283 LYS A CA 1
ATOM 2214 C C . LYS A 1 283 ? -18.351 7.553 3.396 1.00 94.81 283 LYS A C 1
ATOM 2216 O O . LYS A 1 283 ? -18.034 8.364 2.527 1.00 94.81 283 LYS A O 1
ATOM 2221 N N . PHE A 1 284 ? -17.456 6.989 4.210 1.00 93.88 284 PHE A N 1
ATOM 2222 C CA . PHE A 1 284 ? -16.023 7.293 4.169 1.00 93.88 284 PHE A CA 1
ATOM 2223 C C . PHE A 1 284 ? -15.419 7.039 2.776 1.00 93.88 284 PHE A C 1
ATOM 2225 O O . PHE A 1 284 ? -14.747 7.909 2.221 1.00 93.88 284 PHE A O 1
ATOM 2232 N N . TYR A 1 285 ? -15.724 5.903 2.146 1.00 91.50 285 TYR A N 1
ATOM 2233 C CA . TYR A 1 285 ? -15.260 5.606 0.781 1.00 91.50 285 TYR A CA 1
ATOM 2234 C C . TYR A 1 285 ? -16.127 6.229 -0.329 1.00 91.50 285 TYR A C 1
ATOM 2236 O O . TYR A 1 285 ? -15.838 6.077 -1.519 1.00 91.50 285 TYR A O 1
ATOM 2244 N N . GLY A 1 286 ? -17.185 6.960 0.040 1.00 90.31 286 GLY A N 1
ATOM 2245 C CA . GLY A 1 286 ? -18.141 7.561 -0.889 1.00 90.31 286 GLY A CA 1
ATOM 2246 C C . GLY A 1 286 ? -18.747 6.528 -1.831 1.00 90.31 286 GLY A C 1
ATOM 2247 O O . GLY A 1 286 ? -18.655 6.665 -3.054 1.00 90.31 286 GLY A O 1
ATOM 2248 N N . VAL A 1 287 ? -19.294 5.464 -1.251 1.00 90.31 287 VAL A N 1
ATOM 2249 C CA . VAL A 1 287 ? -20.100 4.443 -1.928 1.00 90.31 287 VAL A CA 1
ATOM 2250 C C . VAL A 1 287 ? -21.460 4.350 -1.239 1.00 90.31 287 VAL A C 1
ATOM 2252 O O . VAL A 1 287 ? -21.577 4.657 -0.054 1.00 90.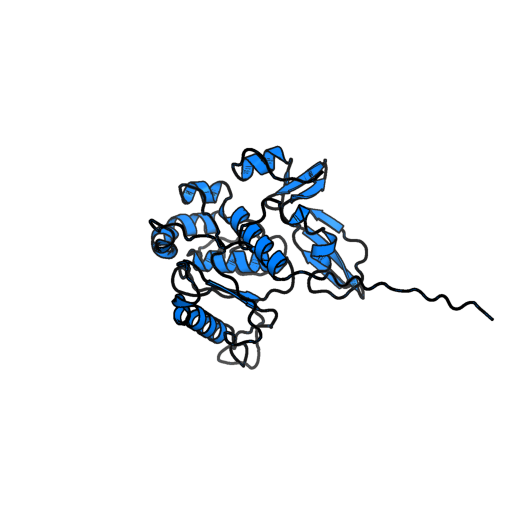31 287 VAL A O 1
ATOM 2255 N N . SER A 1 288 ? -22.500 3.948 -1.972 1.00 89.62 288 SER A N 1
ATOM 2256 C CA . SER A 1 288 ? -23.861 3.824 -1.425 1.00 89.62 288 SER A CA 1
ATOM 2257 C C . SER A 1 288 ? -23.984 2.700 -0.398 1.00 89.62 288 SER A C 1
ATOM 2259 O O . SER A 1 288 ? -24.771 2.793 0.538 1.00 89.62 288 SER A O 1
ATOM 2261 N N . SER A 1 289 ? -23.208 1.635 -0.579 1.00 91.50 289 SER A N 1
ATOM 2262 C CA . SER A 1 289 ? -23.203 0.449 0.268 1.00 91.50 289 SER A CA 1
ATOM 2263 C C . SER A 1 289 ? -21.877 -0.289 0.125 1.00 91.50 289 SER A C 1
ATOM 2265 O O . SER A 1 289 ? -21.214 -0.199 -0.909 1.00 91.50 289 SER A O 1
ATOM 2267 N N . LEU A 1 290 ? -21.505 -1.041 1.159 1.00 91.12 290 LEU A N 1
ATOM 2268 C CA . LEU A 1 290 ? -20.393 -1.987 1.113 1.00 91.12 290 LEU A CA 1
ATOM 2269 C C . LEU A 1 290 ? -20.944 -3.400 0.928 1.00 91.12 290 LEU A C 1
ATOM 2271 O O . LEU A 1 290 ? -21.978 -3.734 1.506 1.00 91.12 290 LEU A O 1
ATOM 2275 N N . ASN A 1 291 ? -20.242 -4.225 0.153 1.00 89.25 291 ASN A N 1
ATOM 2276 C CA . ASN A 1 291 ? -20.550 -5.645 0.055 1.00 89.25 291 ASN A CA 1
ATOM 2277 C C . ASN A 1 291 ? -20.010 -6.351 1.312 1.00 89.25 291 ASN A C 1
ATOM 2279 O O . ASN A 1 291 ? -18.815 -6.632 1.425 1.00 89.25 291 ASN A O 1
ATOM 2283 N N . ILE A 1 292 ? -20.888 -6.516 2.303 1.00 88.19 292 ILE A N 1
ATOM 2284 C CA . ILE A 1 292 ? -20.612 -7.178 3.580 1.00 88.19 292 ILE A CA 1
ATOM 2285 C C . ILE A 1 292 ? -21.468 -8.437 3.631 1.00 88.19 292 ILE A C 1
ATOM 2287 O O . ILE A 1 292 ? -22.687 -8.373 3.461 1.00 88.19 292 ILE A O 1
ATOM 2291 N N . LYS A 1 293 ? -20.823 -9.579 3.858 1.00 82.56 293 LYS A N 1
ATOM 2292 C CA . LYS A 1 293 ? -21.505 -10.858 4.023 1.00 82.56 293 LYS A CA 1
ATOM 2293 C C . LYS A 1 293 ? -22.103 -10.936 5.437 1.00 82.56 293 LYS A C 1
ATOM 2295 O O . LYS A 1 293 ? -21.502 -10.381 6.358 1.00 82.56 293 LYS A O 1
ATOM 2300 N N . PRO A 1 294 ? -23.278 -11.573 5.596 1.00 64.06 294 PRO A N 1
ATOM 2301 C CA . PRO A 1 294 ? -23.904 -11.772 6.903 1.00 64.06 294 PRO A CA 1
ATOM 2302 C C . PRO A 1 294 ? -23.003 -12.499 7.904 1.00 64.06 294 PRO A C 1
ATOM 2304 O O . PRO A 1 294 ? -22.237 -13.392 7.468 1.00 64.06 294 PRO A O 1
#

InterPro domains:
  IPR001590 Peptidase M12B, ADAM/reprolysin [PF01421] (113-199)
  IPR001590 Peptidase M12B, ADAM/reprolysin [PS50215] (91-200)
  IPR024079 Metallopeptidase, catalytic domain superfamily [G3DSA:3.40.390.10] (5-201)

Secondary structure (DSSP, 8-state):
-----------------HHHHHHHHHHHHHHHHTSHHHHHHTTS------------SS-TTS-TT-BHHHHHHHHHHHHHH-GGG-SS--S-EEEEESSPPEEEETTEEEEEE-SEE--TT-TTTSEEEEE-SSTTHHHHHHHHHHHHTTPPPGGGGT---SSSTTSSS--TT--S--HHHHHHHHHHHHHHTGGGSSPPPPPPPTT-SPPSB-GGGTS-HHHHHHTT--S--EEEEEEETTEEEEE-GGG-EEEEPPPTT-B-GGG-EEETTEEE-HHHHHHHHT-S--B---

Sequence (294 aa):
MAPNLYKTVRLQTVNLDYAKFFRYLIKTIDLRFNEPKLRQIFGGKIEFRIVFSEIANGSLWLASNRELKLSLSTATSYALAHPQAFSSHWDAAIFLTGSNLHISKEDSVRRADVLGVAFVGSLCSKAVLCEVHDFDSIWVLLHELGHAFGAHHDSEVGCEDTTSIMSDSVGVFKTFWSDCAIKQFQDNMPETSQCLYNQKLGVVPDGFHMPEDLPGQVFTDLDVCRMGKSVNIIPAIRESCRKYTCQLRWFQWTTLALLEGTPCNNGGICCAGTCKSVEDCAKFYGVSSLNIKP

Foldseek 3Di:
DDDDDDDPPPLPPVPPPVLVVVLQLVVLLQQQCLFDLNCVLVVHGQDDFPQDDDDDPDLQLADPVQAAVSSQVSQLCVVVVPVVVRPWDDQAAEEEDQDWHWHDDPPDPDTDTDFWAAAALQGRRTYTYGYDQFSLSSLVSSLRVLRLLHDAACVVVPHPDPQASRHPDRDFNNLHHDPRSSVRSSVRNVPSRVVSPPDDDTDRDPPRDRDLAFPLLPAPPVNRVPGNHSFDWDDWDDPFQRWIWIQGPPRDIDIGHHTFQNQDPPRFTQASRHTDHQCVNCVRSVHRGGPHDD

Radius of gyration: 20.12 Å; chains: 1; bounding box: 56×70×56 Å

Organism: Tetranychus urticae (NCBI:txid32264)

pLDDT: mean 81.94, std 15.84, range [25.45, 97.06]